Protein 5ODP (pdb70)

Structure (mmCIF, N/CA/C/O backbone):
data_5ODP
#
_entry.id   5ODP
#
_cell.length_a   102.587
_cell.length_b   102.587
_cell.length_c   61.502
_cell.angle_alpha   90.00
_cell.angle_beta   90.00
_cell.angle_gamma   90.00
#
_symmetry.space_group_name_H-M   'P 42 21 2'
#
loop_
_entity.id
_entity.type
_entity.pdbx_description
1 polymer 'Single-stranded DNA-binding protein'
2 polymer "DNA (5'-D(*TP*TP*TP*TP*TP*TP*TP*TP*T)-3')"
3 water water
#
loop_
_atom_site.group_PDB
_atom_site.id
_atom_site.type_symbol
_atom_site.label_atom_id
_atom_site.label_alt_id
_atom_site.label_comp_id
_atom_site.label_asym_id
_atom_site.label_entity_id
_atom_site.label_seq_id
_atom_site.pdbx_PDB_ins_code
_atom_site.Cartn_x
_atom_site.Cartn_y
_atom_site.Cartn_z
_atom_site.occupancy
_atom_site.B_iso_or_equiv
_atom_site.auth_seq_id
_atom_site.auth_comp_id
_atom_site.auth_asym_id
_atom_site.auth_atom_id
_atom_site.pdbx_PDB_model_num
ATOM 1 N N . ARG A 1 31 ? 125.791 61.775 129.027 1.00 53.24 3 ARG A N 1
ATOM 2 C CA . ARG A 1 31 ? 124.478 61.753 129.659 1.00 62.51 3 ARG A CA 1
ATOM 3 C C . ARG A 1 31 ? 124.047 63.154 130.082 1.00 60.28 3 ARG A C 1
ATOM 4 O O . ARG A 1 31 ? 122.997 63.331 130.700 1.00 62.99 3 ARG A O 1
ATOM 6 N N . GLY A 1 32 ? 124.863 64.146 129.746 1.00 43.93 4 GLY A N 1
ATOM 7 C CA . GLY A 1 32 ? 124.557 65.526 130.076 1.00 46.78 4 GLY A CA 1
ATOM 8 C C . GLY A 1 32 ? 125.484 66.513 129.393 1.00 41.41 4 GLY A C 1
ATOM 9 O O . GLY A 1 32 ? 126.589 66.160 128.975 1.00 40.85 4 GLY A O 1
ATOM 10 N N . VAL A 1 33 ? 125.030 67.755 129.271 1.00 47.98 5 VAL A N 1
ATOM 11 C CA . VAL A 1 33 ? 125.848 68.804 128.681 1.00 41.66 5 VAL A CA 1
ATOM 12 C C . VAL A 1 33 ? 126.134 69.886 129.710 1.00 29.41 5 VAL A C 1
ATOM 13 O O . VAL A 1 33 ? 125.224 70.384 130.373 1.00 39.77 5 VAL A O 1
ATOM 17 N N . ASN A 1 34 ? 127.410 70.233 129.839 1.00 32.71 6 ASN A N 1
ATOM 18 C CA . ASN A 1 34 ? 127.865 71.215 130.813 1.00 28.04 6 ASN A CA 1
ATOM 19 C C . ASN A 1 34 ? 128.931 72.100 130.174 1.00 41.40 6 ASN A C 1
ATOM 20 O O . ASN A 1 34 ? 130.123 71.804 130.254 1.00 34.75 6 ASN A O 1
ATOM 25 N N . LYS A 1 35 ? 128.499 73.183 129.536 1.00 30.15 7 LYS A N 1
ATOM 26 C CA . LYS A 1 35 ? 129.416 74.031 128.782 1.00 28.75 7 LYS A CA 1
ATOM 27 C C . LYS A 1 35 ? 129.303 75.501 129.158 1.00 26.74 7 LYS A C 1
ATOM 28 O O . LYS A 1 35 ? 128.204 76.035 129.311 1.00 36.26 7 LYS A O 1
ATOM 34 N N . VAL A 1 36 ? 130.454 76.148 129.305 1.00 31.24 8 VAL A N 1
ATOM 35 C CA . VAL A 1 36 ? 130.513 77.567 129.626 1.00 24.99 8 VAL A CA 1
ATOM 36 C C . VAL A 1 36 ? 131.438 78.284 128.651 1.00 38.37 8 VAL A C 1
ATOM 37 O O . VAL A 1 36 ? 132.527 77.800 128.350 1.00 29.28 8 VAL A O 1
ATOM 41 N N . ILE A 1 37 ? 130.997 79.433 128.153 1.00 34.24 9 ILE A N 1
ATOM 42 C CA . ILE A 1 37 ? 131.815 80.232 127.250 1.00 23.70 9 ILE A CA 1
ATOM 43 C C . ILE A 1 37 ? 131.984 81.648 127.785 1.00 38.29 9 ILE A C 1
ATOM 44 O O . ILE A 1 37 ? 131.006 82.337 128.072 1.00 32.03 9 ILE A O 1
ATOM 49 N N . LEU A 1 38 ? 133.236 82.071 127.923 1.00 24.94 10 LEU A N 1
ATOM 50 C CA . LEU A 1 38 ? 133.547 83.375 128.490 1.00 28.64 10 LEU A CA 1
ATOM 51 C C . LEU A 1 38 ? 134.538 84.162 127.638 1.00 29.48 10 LEU A C 1
ATOM 52 O O . LEU A 1 38 ? 135.568 83.635 127.214 1.00 29.77 10 LEU A O 1
ATOM 57 N N . ILE A 1 39 ? 134.209 85.423 127.383 1.00 36.05 11 ILE A N 1
ATOM 58 C CA . ILE A 1 39 ? 135.154 86.364 126.800 1.00 35.97 11 ILE A CA 1
ATOM 59 C C . ILE A 1 39 ? 135.207 87.614 127.664 1.00 36.25 11 ILE A C 1
ATOM 60 O O . ILE A 1 39 ? 134.200 88.297 127.843 1.00 37.72 11 ILE A O 1
ATOM 65 N N . GLY A 1 40 ? 136.384 87.902 128.205 1.00 39.61 12 GLY A N 1
ATOM 66 C CA . GLY A 1 40 ? 136.571 89.065 129.050 1.00 32.38 12 GLY A CA 1
ATOM 67 C C . GLY A 1 40 ? 138.038 89.344 129.303 1.00 49.26 12 GLY A C 1
ATOM 68 O O . GLY A 1 40 ? 138.907 88.842 128.592 1.00 41.10 12 GLY A O 1
ATOM 69 N N . ASN A 1 41 ? 138.316 90.144 130.326 1.00 46.38 13 ASN A N 1
ATOM 70 C CA . ASN A 1 41 ? 139.691 90.474 130.680 1.00 48.16 13 ASN A CA 1
ATOM 71 C C . ASN A 1 41 ? 140.047 89.987 132.077 1.00 44.32 13 ASN A C 1
ATOM 72 O O . ASN A 1 41 ? 139.192 89.925 132.959 1.00 43.34 13 ASN A O 1
ATOM 77 N N . LEU A 1 42 ? 141.314 89.635 132.270 1.00 49.12 14 LEU A N 1
ATOM 78 C CA . LEU A 1 42 ? 141.790 89.168 133.566 1.00 39.59 14 LEU A CA 1
ATOM 79 C C . LEU A 1 42 ? 141.876 90.308 134.573 1.00 49.98 14 LEU A C 1
ATOM 80 O O . LEU A 1 42 ? 142.332 91.403 134.249 1.00 55.80 14 LEU A O 1
ATOM 85 N N . GLY A 1 43 ? 141.436 90.041 135.7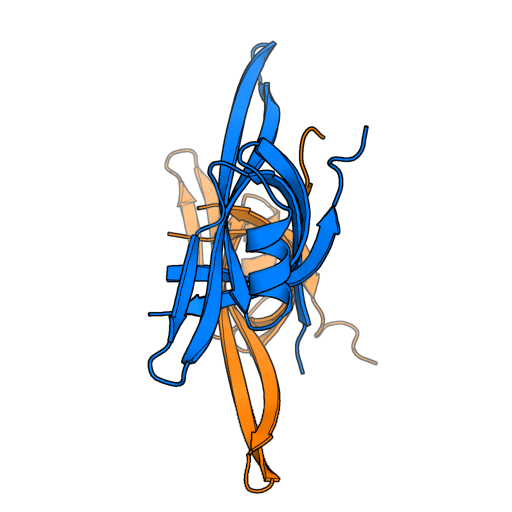98 1.00 45.86 15 GLY A N 1
ATOM 86 C CA . GLY A 1 43 ? 141.464 91.038 136.850 1.00 67.68 15 GLY A CA 1
ATOM 87 C C . GLY A 1 43 ? 142.824 91.157 137.508 1.00 60.03 15 GLY A C 1
ATOM 88 O O . GLY A 1 43 ? 143.128 92.167 138.143 1.00 73.70 15 GLY A O 1
ATOM 89 N N . ASP A 1 44 ? 143.643 90.122 137.351 1.00 62.23 16 ASP A N 1
ATOM 90 C CA . ASP A 1 44 ? 144.970 90.093 137.955 1.00 63.87 16 ASP A CA 1
ATOM 91 C C . ASP A 1 44 ? 145.832 89.047 137.252 1.00 65.28 16 ASP A C 1
ATOM 92 O O . ASP A 1 44 ? 145.335 88.273 136.428 1.00 66.67 16 ASP A O 1
ATOM 97 N N . LYS A 1 45 ? 147.124 89.041 137.569 1.00 72.88 17 LYS A N 1
ATOM 98 C CA . LYS A 1 45 ? 148.033 88.004 137.104 1.00 64.18 17 LYS A CA 1
ATOM 99 C C . LYS A 1 45 ? 147.520 86.626 137.508 1.00 59.17 17 LYS A C 1
ATOM 100 O O . LYS A 1 45 ? 147.012 86.453 138.615 1.00 66.39 17 LYS A O 1
ATOM 106 N N . PRO A 1 46 ? 147.635 85.646 136.601 1.00 54.00 18 PRO A N 1
ATOM 107 C CA . PRO A 1 46 ? 147.290 84.258 136.923 1.00 56.12 18 PRO A CA 1
ATOM 108 C C . PRO A 1 46 ? 148.117 83.743 138.095 1.00 68.31 18 PRO A C 1
ATOM 109 O O . PRO A 1 46 ? 149.307 84.046 138.184 1.00 64.93 18 PRO A O 1
ATOM 113 N N . GLU A 1 47 ? 147.492 82.986 138.988 1.00 64.47 19 GLU A N 1
ATOM 114 C CA . GLU A 1 47 ? 148.186 82.475 140.162 1.00 56.96 19 GLU A CA 1
ATOM 115 C C . GLU A 1 47 ? 148.403 80.971 140.064 1.00 63.00 19 GLU A C 1
ATOM 116 O O . GLU A 1 47 ? 147.482 80.180 140.273 1.00 59.57 19 GLU A O 1
ATOM 122 N N . LEU A 1 48 ? 149.634 80.586 139.742 1.00 57.62 20 LEU A N 1
ATOM 123 C CA . LEU A 1 48 ? 149.978 79.180 139.571 1.00 61.02 20 LEU A CA 1
ATOM 124 C C . LEU A 1 48 ? 150.373 78.531 140.891 1.00 59.37 20 LEU A C 1
ATOM 125 O O . LEU A 1 48 ? 151.225 79.041 141.618 1.00 65.29 20 LEU A O 1
ATOM 130 N N . ARG A 1 49 ? 149.738 77.405 141.194 1.00 53.56 21 ARG A N 1
ATOM 131 C CA . ARG A 1 49 ? 150.057 76.633 142.385 1.00 52.27 21 ARG A CA 1
ATOM 132 C C . ARG A 1 49 ? 150.246 75.171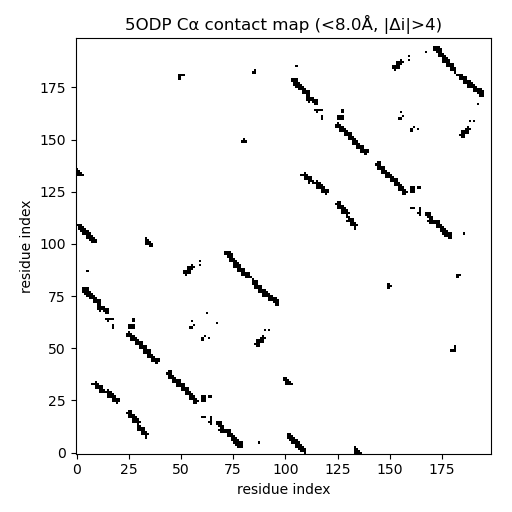 142.001 1.00 51.82 21 ARG A C 1
ATOM 133 O O . ARG A 1 49 ? 149.978 74.783 140.863 1.00 48.49 21 ARG A O 1
ATOM 141 N N . TYR A 1 50 ? 150.711 74.364 142.946 1.00 56.61 22 TYR A N 1
ATOM 142 C CA . TYR A 1 50 ? 150.851 72.933 142.715 1.00 61.05 22 TYR A CA 1
ATOM 143 C C . TYR A 1 50 ? 150.199 72.147 143.845 1.00 65.73 22 TYR A C 1
ATOM 144 O O . TYR A 1 50 ? 150.316 72.510 145.015 1.00 81.38 22 TYR A O 1
ATOM 153 N N . THR A 1 51 ? 149.508 71.071 143.486 1.00 56.41 23 THR A N 1
ATOM 154 C CA . THR A 1 51 ? 148.820 70.241 144.467 1.00 77.59 23 THR A CA 1
ATOM 155 C C . THR A 1 51 ? 149.810 69.425 145.290 1.00 83.48 23 THR A C 1
ATOM 156 O O . THR A 1 51 ? 151.022 69.522 145.097 1.00 69.35 23 THR A O 1
ATOM 160 N N . GLY A 1 52 ? 149.286 68.618 146.206 1.00 78.95 24 GLY A N 1
ATOM 161 C CA . GLY A 1 52 ? 150.116 67.730 146.998 1.00 71.30 24 GLY A CA 1
ATOM 162 C C . GLY A 1 52 ? 150.740 66.661 146.123 1.00 72.43 24 GLY A C 1
ATOM 163 O O . GLY A 1 52 ? 151.829 66.165 146.409 1.00 99.26 24 GLY A O 1
ATOM 164 N N . SER A 1 53 ? 150.041 66.313 145.047 1.00 73.31 25 SER A N 1
ATOM 165 C CA . SER A 1 53 ? 150.532 65.324 144.096 1.00 67.96 25 SER A CA 1
ATOM 166 C C . SER A 1 53 ? 151.414 65.974 143.034 1.00 68.91 25 SER A C 1
ATOM 167 O O . SER A 1 53 ? 151.963 65.293 142.169 1.00 62.32 25 SER A O 1
ATOM 170 N N . GLY A 1 54 ? 151.541 67.295 143.102 1.00 62.45 26 GLY A N 1
ATOM 171 C CA . GLY A 1 54 ? 152.412 68.025 142.201 1.00 69.04 26 GLY A CA 1
ATOM 172 C C . GLY A 1 54 ? 151.780 68.377 140.867 1.00 67.95 26 GLY A C 1
ATOM 173 O O . GLY A 1 54 ? 152.484 68.644 139.893 1.00 54.80 26 GLY A O 1
ATOM 174 N N . THR A 1 55 ? 150.452 68.375 140.818 1.00 70.98 27 THR A N 1
ATOM 175 C CA . THR A 1 55 ? 149.736 68.757 139.606 1.00 66.88 27 THR A CA 1
ATOM 176 C C . THR A 1 55 ? 149.578 70.271 139.541 1.00 53.71 27 THR A C 1
ATOM 177 O O . THR A 1 55 ? 149.257 70.914 140.548 1.00 58.04 27 THR A O 1
ATOM 181 N N . ALA A 1 56 ? 149.816 70.836 138.361 1.00 38.02 28 ALA A N 1
ATOM 182 C CA . ALA A 1 56 ? 149.724 72.281 138.183 1.00 40.11 28 ALA A CA 1
ATOM 183 C C . ALA A 1 56 ? 148.283 72.766 138.219 1.00 61.65 28 ALA A C 1
ATOM 184 O O . ALA A 1 56 ? 147.411 72.214 137.526 1.00 50.59 28 ALA A O 1
ATOM 186 N N . VAL A 1 57 ? 148.034 73.790 139.031 1.00 62.54 29 VAL A N 1
ATOM 187 C CA . VAL A 1 57 ? 146.712 74.394 139.086 1.00 54.61 29 VAL A CA 1
ATOM 188 C C . VAL A 1 57 ? 146.814 75.917 138.976 1.00 55.26 29 VAL A C 1
ATOM 189 O O . VAL A 1 57 ? 147.543 76.559 139.733 1.00 56.74 29 VAL A O 1
ATOM 193 N N . CYS A 1 58 ? 146.111 76.489 138.004 1.00 53.93 30 CYS A N 1
ATOM 194 C CA . CYS A 1 58 ? 146.167 77.927 137.782 1.00 46.60 30 CYS A CA 1
ATOM 195 C C . CYS A 1 58 ? 144.801 78.564 138.003 1.00 47.32 30 CYS A C 1
ATOM 196 O O . CYS A 1 58 ? 143.834 78.252 137.303 1.00 51.86 30 CYS A O 1
ATOM 199 N N . ASN A 1 59 ? 144.742 79.470 138.975 1.00 58.64 31 ASN A N 1
ATOM 200 C CA . ASN A 1 59 ? 143.502 80.138 139.338 1.00 46.88 31 ASN A CA 1
ATOM 201 C C . ASN A 1 59 ? 143.457 81.557 138.794 1.00 53.95 31 ASN A C 1
ATOM 202 O O . ASN A 1 59 ? 144.420 82.312 138.932 1.00 51.35 31 ASN A O 1
ATOM 207 N N . MET A 1 60 ? 142.337 81.920 138.175 1.00 50.33 32 MET A N 1
ATOM 208 C CA . MET A 1 60 ? 142.230 83.211 137.502 1.00 35.65 32 MET A CA 1
ATOM 209 C C . MET A 1 60 ? 140.880 83.883 137.736 1.00 35.32 32 MET A C 1
ATOM 210 O O . MET A 1 60 ? 139.868 83.217 137.956 1.00 48.92 32 MET A O 1
ATOM 215 N N . SER A 1 61 ? 140.882 85.211 137.695 1.00 37.63 33 SER A N 1
ATOM 216 C CA . SER A 1 61 ? 139.662 85.994 137.827 1.00 48.75 33 SER A CA 1
ATOM 217 C C . SER A 1 61 ? 139.369 86.717 136.521 1.00 44.57 33 SER A C 1
ATOM 218 O O . SER A 1 61 ? 140.153 87.555 136.077 1.00 45.89 33 SER A O 1
ATOM 221 N N . LEU A 1 62 ? 138.240 86.387 135.905 1.00 43.77 34 LEU A N 1
ATOM 222 C CA . LEU A 1 62 ? 137.876 86.980 134.625 1.00 37.36 34 LEU A CA 1
ATOM 223 C C . LEU A 1 62 ? 136.663 87.891 134.761 1.00 43.12 34 LEU A C 1
ATOM 224 O O . LEU A 1 62 ? 135.645 87.504 135.332 1.00 47.70 34 LEU A O 1
ATOM 229 N N . ALA A 1 63 ? 136.779 89.103 134.231 1.00 41.98 35 ALA A N 1
ATOM 230 C CA . ALA A 1 63 ? 135.679 90.056 134.271 1.00 42.92 35 ALA A CA 1
ATOM 231 C C . ALA A 1 63 ? 134.948 90.111 132.937 1.00 43.23 35 ALA A C 1
ATOM 232 O O . ALA A 1 63 ? 135.531 90.460 131.911 1.00 46.76 35 ALA A O 1
ATOM 234 N N . THR A 1 64 ? 133.670 89.752 132.957 1.00 34.94 36 THR A N 1
ATOM 235 C CA . THR A 1 64 ? 132.809 89.955 131.802 1.00 36.64 36 THR A CA 1
ATOM 236 C C . THR A 1 64 ? 131.969 91.198 132.048 1.00 46.50 36 THR A C 1
ATOM 237 O O . THR A 1 64 ? 131.278 91.297 133.061 1.00 48.12 36 THR A O 1
ATOM 241 N N . ASN A 1 65 ? 132.040 92.150 131.127 1.00 57.32 37 ASN A N 1
ATOM 242 C CA . ASN A 1 65 ? 131.357 93.421 131.309 1.00 60.47 37 ASN A CA 1
ATOM 243 C C . ASN A 1 65 ? 130.084 93.547 130.487 1.00 63.87 37 ASN A C 1
ATOM 244 O O . ASN A 1 65 ? 130.096 93.405 129.266 1.00 77.01 37 ASN A O 1
ATOM 249 N N . GLU A 1 66 ? 128.982 93.810 131.178 1.00 59.33 38 GLU A N 1
ATOM 250 C CA . GLU A 1 66 ? 127.725 94.131 130.523 1.00 73.76 38 GLU A CA 1
ATOM 251 C C . GLU A 1 66 ? 127.407 95.599 130.768 1.00 82.60 38 GLU A C 1
ATOM 252 O O . GLU A 1 66 ? 127.358 96.055 131.909 1.00 85.01 38 GLU A O 1
ATOM 258 N N . THR A 1 67 ? 127.220 96.344 129.686 1.00 79.61 39 THR A N 1
ATOM 259 C CA . THR A 1 67 ? 126.886 97.758 129.780 1.00 88.54 39 THR A CA 1
ATOM 260 C C . THR A 1 67 ? 125.535 98.017 129.136 1.00 88.80 39 THR A C 1
ATOM 261 O O . THR A 1 67 ? 125.363 97.827 127.933 1.00 96.10 39 THR A O 1
ATOM 265 N N . TYR A 1 68 ? 124.573 98.442 129.946 1.00 85.68 40 TYR A N 1
ATOM 266 C CA . TYR A 1 68 ? 123.221 98.661 129.457 1.00 84.52 40 TYR A CA 1
ATOM 267 C C . TYR A 1 68 ? 122.619 99.954 129.999 1.00 94.60 40 TYR A C 1
ATOM 268 O O . TYR A 1 68 ? 122.690 100.235 131.196 1.00 89.30 40 TYR A O 1
ATOM 277 N N . THR A 1 69 ? 122.040 100.747 129.104 1.00 98.47 41 THR A N 1
ATOM 278 C CA . THR A 1 69 ? 121.246 101.895 129.512 1.00 87.63 41 THR A CA 1
ATOM 279 C C . THR A 1 69 ? 119.913 101.376 130.032 1.00 85.27 41 THR A C 1
ATOM 280 O O . THR A 1 69 ? 119.373 100.411 129.493 1.00 88.68 41 THR A O 1
ATOM 284 N N . ASP A 1 70 ? 119.383 101.998 131.079 1.00 85.07 42 ASP A N 1
ATOM 285 C CA . ASP A 1 70 ? 118.142 101.511 131.669 1.00 95.56 42 ASP A CA 1
ATOM 286 C C . ASP A 1 70 ? 116.930 102.351 131.273 1.00 102.16 42 ASP A C 1
ATOM 287 O O . ASP A 1 70 ? 116.929 103.013 130.235 1.00 105.77 42 ASP A O 1
ATOM 292 N N . SER A 1 71 ? 115.904 102.314 132.116 1.00 100.24 43 SER A N 1
ATOM 293 C CA . SER A 1 71 ? 114.612 102.917 131.805 1.00 106.24 43 SER A CA 1
ATOM 294 C C . SER A 1 71 ? 114.646 104.441 131.717 1.00 112.28 43 SER A C 1
ATOM 295 O O . SER A 1 71 ? 113.772 105.049 131.100 1.00 106.66 43 SER A O 1
ATOM 298 N N . ASP A 1 72 ? 115.652 105.057 132.328 1.00 106.93 44 ASP A N 1
ATOM 299 C CA . ASP A 1 72 ? 115.729 106.513 132.373 1.00 98.51 44 ASP A CA 1
ATOM 300 C C . ASP A 1 72 ? 116.860 107.056 131.507 1.00 104.94 44 ASP A C 1
ATOM 301 O O . ASP A 1 72 ? 117.266 108.209 131.656 1.00 110.57 44 ASP A O 1
ATOM 306 N N . GLY A 1 73 ? 117.349 106.228 130.590 1.00 108.91 45 GLY A N 1
ATOM 307 C CA . GLY A 1 73 ? 118.433 106.623 129.710 1.00 103.67 45 GLY A CA 1
ATOM 308 C C . GLY A 1 73 ? 119.761 106.722 130.436 1.00 99.58 45 GLY A C 1
ATOM 309 O O . GLY A 1 73 ? 120.713 107.323 129.937 1.00 89.46 45 GLY A O 1
ATOM 310 N N . ASN A 1 74 ? 119.823 106.126 131.622 1.00 100.22 46 ASN A N 1
ATOM 311 C CA . ASN A 1 74 ? 121.032 106.156 132.435 1.00 95.24 46 ASN A CA 1
ATOM 312 C C . ASN A 1 74 ? 121.884 104.907 132.243 1.00 90.13 46 ASN A C 1
ATOM 313 O O . ASN A 1 74 ? 121.434 103.792 132.508 1.00 97.61 46 ASN A O 1
ATOM 318 N N . GLU A 1 75 ? 123.114 105.102 131.779 1.00 89.48 47 GLU A N 1
ATOM 319 C CA . GLU A 1 75 ? 124.051 103.998 131.597 1.00 80.50 47 GLU A CA 1
ATOM 320 C C . GLU A 1 75 ? 124.357 103.302 132.917 1.00 76.62 47 GLU A C 1
ATOM 321 O O . GLU A 1 75 ? 124.623 103.952 133.927 1.00 65.96 47 GLU A O 1
ATOM 327 N N . VAL A 1 76 ? 124.310 101.975 132.899 1.00 80.93 48 VAL A N 1
ATOM 328 C CA . VAL A 1 76 ? 124.669 101.177 134.064 1.00 80.90 48 VAL A CA 1
ATOM 329 C C . VAL A 1 76 ? 125.692 100.118 133.673 1.00 91.38 48 VAL A C 1
ATOM 330 O O . VAL A 1 76 ? 125.475 99.349 132.738 1.00 93.32 48 VAL A O 1
ATOM 334 N N . GLN A 1 77 ? 126.811 100.086 134.387 1.00 83.49 49 GLN A N 1
ATOM 335 C CA . GLN A 1 77 ? 127.860 99.116 134.106 1.00 81.24 49 GLN A CA 1
ATOM 336 C C . GLN A 1 77 ? 127.818 97.977 135.119 1.00 75.44 49 GLN A C 1
ATOM 337 O O . GLN A 1 77 ? 127.872 98.205 136.327 1.00 84.90 49 GLN A O 1
ATOM 343 N N . ASN A 1 78 ? 127.717 96.750 134.618 1.00 77.54 50 ASN A N 1
ATOM 344 C CA . ASN A 1 78 ? 127.579 95.582 135.479 1.00 64.16 50 ASN A CA 1
ATOM 345 C C . ASN A 1 78 ? 128.659 94.537 135.214 1.00 77.95 50 ASN A C 1
ATOM 346 O O . ASN A 1 78 ? 128.518 93.690 134.331 1.00 90.35 50 ASN A O 1
ATOM 351 N N . THR A 1 79 ? 129.736 94.602 135.990 1.00 72.27 51 THR A N 1
ATOM 352 C CA . THR A 1 79 ? 130.861 93.688 135.826 1.00 57.46 51 THR A CA 1
ATOM 353 C C . THR A 1 79 ? 130.649 92.376 136.573 1.00 65.66 51 THR A C 1
ATOM 354 O O . THR A 1 79 ? 130.504 92.363 137.795 1.00 61.54 51 THR A O 1
ATOM 358 N N . GLU A 1 80 ? 130.631 91.274 135.831 1.00 62.63 52 GLU A N 1
ATOM 359 C CA . GLU A 1 80 ? 130.550 89.950 136.433 1.00 48.96 52 GLU A CA 1
ATOM 360 C C . GLU A 1 80 ? 131.944 89.350 136.569 1.00 49.40 52 GLU A C 1
ATOM 361 O O . GLU A 1 80 ? 132.702 89.301 135.600 1.00 48.16 52 GLU A O 1
ATOM 367 N N . TRP A 1 81 ? 132.280 88.899 137.772 1.00 44.37 53 TRP A N 1
ATOM 368 C CA . TRP A 1 81 ? 133.573 88.271 138.012 1.00 40.62 53 TRP A CA 1
ATOM 369 C C . TRP A 1 81 ? 133.444 86.755 138.063 1.00 36.23 53 TRP A C 1
ATOM 370 O O . TRP A 1 81 ? 132.508 86.220 138.659 1.00 45.83 53 TRP A O 1
ATOM 381 N N . HIS A 1 82 ? 134.388 86.067 137.431 1.00 38.80 54 HIS A N 1
ATOM 382 C CA . HIS A 1 82 ? 134.343 84.614 137.349 1.00 37.31 54 HIS A CA 1
ATOM 383 C C . HIS A 1 82 ? 135.663 83.989 137.778 1.00 31.38 54 HIS A C 1
ATOM 384 O O . HIS A 1 82 ? 136.733 84.430 137.360 1.00 45.92 54 HIS A O 1
ATOM 391 N N . ASP A 1 83 ? 135.582 82.959 138.613 1.00 38.87 55 ASP A N 1
ATOM 392 C CA . ASP A 1 83 ? 136.758 82.185 138.983 1.00 40.07 55 ASP A CA 1
ATOM 393 C C . ASP A 1 83 ? 137.007 81.096 137.948 1.00 45.76 55 ASP A C 1
ATOM 394 O O . ASP A 1 83 ? 136.206 80.174 137.799 1.00 39.86 55 ASP A O 1
ATOM 399 N N . VAL A 1 84 ? 138.117 81.211 137.229 1.00 34.32 56 VAL A N 1
ATOM 400 C CA . VAL A 1 84 ? 138.471 80.235 136.208 1.00 36.96 56 VAL A CA 1
ATOM 401 C C . VAL A 1 84 ? 139.671 79.407 136.652 1.00 49.78 56 VAL A C 1
ATOM 402 O O . VAL A 1 84 ? 140.670 79.950 137.123 1.00 52.38 56 VAL A O 1
ATOM 406 N N . VAL A 1 85 ? 139.563 78.091 136.509 1.00 42.23 57 VAL A N 1
ATOM 407 C CA . VAL A 1 85 ? 140.634 77.189 136.913 1.00 34.48 57 VAL A CA 1
ATOM 408 C C . VAL A 1 85 ? 141.164 76.386 135.731 1.00 38.02 57 VAL A C 1
ATOM 409 O O . VAL A 1 85 ? 140.396 75.771 134.989 1.00 38.67 57 VAL A O 1
ATOM 413 N N . ALA A 1 86 ? 142.481 76.399 135.557 1.00 44.56 58 ALA A N 1
ATOM 414 C CA . ALA A 1 86 ? 143.121 75.612 134.513 1.00 47.95 58 ALA A CA 1
ATOM 415 C C . ALA A 1 86 ? 144.135 74.650 135.123 1.00 42.96 58 ALA A C 1
ATOM 416 O O . ALA A 1 86 ? 145.002 75.056 135.897 1.00 56.80 58 ALA A O 1
ATOM 418 N N . TRP A 1 87 ? 144.016 73.373 134.775 1.00 43.73 59 TRP A N 1
ATOM 419 C CA . TRP A 1 87 ? 144.891 72.344 135.325 1.00 52.90 59 TRP A CA 1
ATOM 420 C C . TRP A 1 87 ? 145.953 71.905 134.324 1.00 44.15 59 TRP A C 1
ATOM 421 O O . TRP A 1 87 ? 145.796 72.089 133.117 1.00 47.59 59 TRP A O 1
ATOM 432 N N . GLY A 1 88 ? 147.029 71.318 134.840 1.00 46.05 60 GLY A N 1
ATOM 433 C CA . GLY A 1 88 ? 148.077 70.752 134.011 1.00 36.09 60 GLY A CA 1
ATOM 434 C C . GLY A 1 88 ? 148.753 71.740 133.080 1.00 38.55 60 GLY A C 1
ATOM 435 O O . GLY A 1 88 ? 149.003 72.890 133.449 1.00 44.54 60 GLY A O 1
ATOM 436 N N . ARG A 1 89 ? 149.043 71.278 131.867 1.00 37.89 61 ARG A N 1
ATOM 437 C CA . ARG A 1 89 ? 149.731 72.080 130.861 1.00 48.10 61 ARG A CA 1
ATOM 438 C C . ARG A 1 89 ? 149.011 73.395 130.582 1.00 48.89 61 ARG A C 1
ATOM 439 O O . ARG A 1 89 ? 149.642 74.447 130.494 1.00 58.23 61 ARG A O 1
ATOM 441 N N . LEU A 1 90 ? 147.690 73.326 130.451 1.00 44.23 62 LEU A N 1
ATOM 442 C CA . LEU A 1 90 ? 146.879 74.508 130.182 1.00 39.21 62 LEU A CA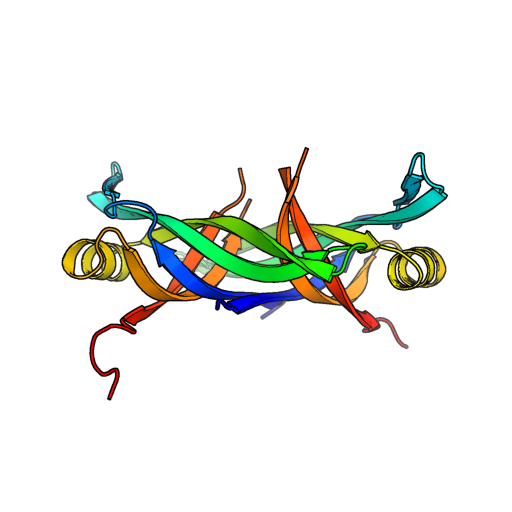 1
ATOM 443 C C . LEU A 1 90 ? 147.035 75.543 131.288 1.00 41.42 62 LEU A C 1
ATOM 444 O O . LEU A 1 90 ? 147.084 76.744 131.024 1.00 37.11 62 LEU A O 1
ATOM 449 N N . GLY A 1 91 ? 147.118 75.068 132.526 1.00 46.34 63 GLY A N 1
ATOM 450 C CA . GLY A 1 91 ? 147.310 75.944 133.666 1.00 49.44 63 GLY A CA 1
ATOM 451 C C . GLY A 1 91 ? 148.637 76.674 133.605 1.00 45.35 63 GLY A C 1
ATOM 452 O O . GLY A 1 91 ? 148.733 77.846 133.969 1.00 54.50 63 GLY A O 1
ATOM 453 N N . GLU A 1 92 ? 149.663 75.978 133.130 1.00 53.58 64 GLU A N 1
ATOM 454 C CA . GLU A 1 92 ? 151.002 76.544 133.052 1.00 52.36 64 GLU A CA 1
ATOM 455 C C . GLU A 1 92 ? 151.150 77.474 131.849 1.00 46.25 64 GLU A C 1
ATOM 456 O O . GLU A 1 92 ? 151.867 78.472 131.915 1.00 54.49 64 GLU A O 1
ATOM 462 N N . ILE A 1 93 ? 150.467 77.147 130.756 1.00 39.64 65 ILE A N 1
ATOM 463 C CA . ILE A 1 93 ? 150.425 78.024 129.589 1.00 44.54 65 ILE A CA 1
ATOM 464 C C . ILE A 1 93 ? 149.773 79.356 129.948 1.00 54.65 65 ILE A C 1
ATOM 465 O O . ILE A 1 93 ? 150.281 80.424 129.597 1.00 56.77 65 ILE A O 1
ATOM 470 N N . CYS A 1 94 ? 148.648 79.281 130.655 1.00 46.45 66 CYS A N 1
ATOM 471 C CA . CYS A 1 94 ? 147.946 80.471 131.122 1.00 58.36 66 CYS A CA 1
ATOM 472 C C . CYS A 1 94 ? 148.841 81.329 132.007 1.00 52.03 66 CYS A C 1
ATOM 473 O O . CYS A 1 94 ? 148.924 82.542 131.831 1.00 46.33 66 CYS A O 1
ATOM 476 N N . ASN A 1 95 ? 149.515 80.688 132.955 1.00 55.75 67 ASN A N 1
ATOM 477 C CA . ASN A 1 95 ? 150.401 81.390 133.875 1.00 51.77 67 ASN A CA 1
ATOM 478 C C . ASN A 1 95 ? 151.573 82.059 133.160 1.00 52.89 67 ASN A C 1
ATOM 479 O O . ASN A 1 95 ? 152.077 83.088 133.609 1.00 62.26 67 ASN A O 1
ATOM 484 N N . GLU A 1 96 ? 151.994 81.478 132.041 1.00 51.52 68 GLU A N 1
ATOM 485 C CA . GLU A 1 96 ? 153.128 82.007 131.292 1.00 57.07 68 GLU A CA 1
ATOM 486 C C . GLU A 1 96 ? 152.769 83.221 130.438 1.00 60.84 68 GLU A C 1
ATOM 487 O O . GLU A 1 96 ? 153.419 84.262 130.528 1.00 63.87 68 GLU A O 1
ATOM 493 N N . TYR A 1 97 ? 151.734 83.089 129.613 1.00 60.25 69 TYR A N 1
ATOM 494 C CA . TYR A 1 97 ? 151.458 84.088 128.583 1.00 57.70 69 TYR A CA 1
ATOM 495 C C . TYR A 1 97 ? 150.357 85.090 128.928 1.00 57.30 69 TYR A C 1
ATOM 496 O O . TYR A 1 97 ? 150.239 86.126 128.274 1.00 64.58 69 TYR A O 1
ATOM 505 N N . LEU A 1 98 ? 149.549 84.793 129.939 1.00 51.06 70 LEU A N 1
ATOM 506 C CA . LEU A 1 98 ? 148.431 85.675 130.265 1.00 47.05 70 LEU A CA 1
ATOM 507 C C . LEU A 1 98 ? 148.803 86.692 131.340 1.00 50.35 70 LEU A C 1
ATOM 508 O O . LEU A 1 98 ? 149.378 86.351 132.374 1.00 52.65 70 LEU A O 1
ATOM 513 N N . LYS A 1 99 ? 148.465 87.949 131.071 1.00 53.78 71 LYS A N 1
ATOM 514 C CA . LYS A 1 99 ? 148.833 89.073 131.921 1.00 51.70 71 LYS A CA 1
ATOM 515 C C . LYS A 1 99 ? 147.569 89.683 132.527 1.00 64.62 71 LYS A C 1
ATOM 516 O O . LYS A 1 99 ? 146.464 89.409 132.058 1.00 64.96 71 LYS A O 1
ATOM 522 N N . LYS A 1 100 ? 147.724 90.489 133.573 1.00 60.59 72 LYS A N 1
ATOM 523 C CA . LYS A 1 100 ? 146.597 91.227 134.129 1.00 46.54 72 LYS A CA 1
ATOM 524 C C . LYS A 1 100 ? 146.002 92.156 133.078 1.00 62.57 72 LYS A C 1
ATOM 525 O O . LYS A 1 100 ? 146.684 93.041 132.563 1.00 67.70 72 LYS A O 1
ATOM 531 N N . GLY A 1 101 ? 144.731 91.944 132.756 1.00 64.65 73 GLY A N 1
ATOM 532 C CA . GLY A 1 101 ? 144.050 92.772 131.778 1.00 52.72 73 GLY A CA 1
ATOM 533 C C . GLY A 1 101 ? 144.031 92.167 130.388 1.00 49.51 73 GLY A C 1
ATOM 534 O O . GLY A 1 101 ? 143.460 92.743 129.461 1.00 53.41 73 GLY A O 1
ATOM 535 N N . SER A 1 102 ? 144.661 91.006 130.237 1.00 35.00 74 SER A N 1
ATOM 536 C CA . SER A 1 102 ? 144.668 90.302 128.959 1.00 47.63 74 SER A CA 1
ATOM 537 C C . SER A 1 102 ? 143.256 89.901 128.554 1.00 54.07 74 SER A C 1
ATOM 538 O O . SER A 1 102 ? 142.478 89.431 129.381 1.00 41.69 74 SER A O 1
ATOM 541 N N . GLN A 1 103 ? 142.926 90.098 127.282 1.00 48.48 75 GLN A N 1
ATOM 542 C CA . GLN A 1 103 ? 141.640 89.649 126.765 1.00 49.48 75 GLN A CA 1
ATOM 543 C C . GLN A 1 103 ? 141.751 88.188 126.346 1.00 54.99 75 GLN A C 1
ATOM 544 O O . GLN A 1 103 ? 142.615 87.828 125.549 1.00 34.60 75 GLN A O 1
ATOM 550 N N . VAL A 1 104 ? 140.872 87.349 126.882 1.00 38.16 76 VAL A N 1
ATOM 551 C CA . VAL A 1 104 ? 140.991 85.912 126.681 1.00 38.59 76 VAL A CA 1
ATOM 552 C C . VAL A 1 104 ? 139.631 85.233 126.495 1.00 40.14 76 VAL A C 1
ATOM 553 O O . VAL A 1 104 ? 138.631 85.633 127.096 1.00 32.95 76 VAL A O 1
ATOM 557 N N . TYR A 1 105 ? 139.606 84.218 125.638 1.00 43.83 77 TYR A N 1
ATOM 558 C CA . TYR A 1 105 ? 138.440 83.364 125.468 1.00 40.16 77 TYR A CA 1
ATOM 559 C C . TYR A 1 105 ? 138.613 82.087 126.282 1.00 34.98 77 TYR A C 1
ATOM 560 O O . TYR A 1 105 ? 139.682 81.480 126.270 1.00 38.58 77 TYR A O 1
ATOM 569 N N . PHE A 1 106 ? 137.561 81.688 126.991 1.00 33.07 78 PHE A N 1
ATOM 570 C CA . PHE A 1 106 ? 137.563 80.425 127.723 1.00 33.00 78 PHE A CA 1
ATOM 571 C C . PHE A 1 106 ? 136.338 79.577 127.400 1.00 35.55 78 PHE A C 1
ATOM 572 O O . PHE A 1 106 ? 135.220 80.084 127.338 1.00 36.89 78 PHE A O 1
ATOM 580 N N . GLU A 1 107 ? 136.559 78.285 127.181 1.00 36.73 79 GLU A N 1
ATOM 581 C CA . GLU A 1 107 ? 135.469 77.321 127.181 1.00 34.00 79 GLU A CA 1
ATOM 582 C C . GLU A 1 107 ? 135.771 76.247 128.213 1.00 34.90 79 GLU A C 1
ATOM 583 O O . GLU A 1 107 ? 136.905 75.778 128.312 1.00 35.56 79 GLU A O 1
ATOM 589 N N . GLY A 1 108 ? 134.761 75.858 128.984 1.00 28.49 80 GLY A N 1
ATOM 590 C CA . GLY A 1 108 ? 134.951 74.833 129.991 1.00 30.84 80 GLY A CA 1
ATOM 591 C C . GLY A 1 108 ? 133.679 74.363 130.663 1.00 38.67 80 GLY A C 1
ATOM 592 O O . GLY A 1 108 ? 132.575 74.610 130.179 1.00 37.39 80 GLY A O 1
ATOM 593 N N . LYS A 1 109 ? 133.844 73.675 131.789 1.00 45.46 81 LYS A N 1
ATOM 594 C CA . LYS A 1 109 ? 132.722 73.143 132.550 1.00 33.50 81 LYS A CA 1
ATOM 595 C C . LYS A 1 109 ? 132.415 73.984 133.783 1.00 39.67 81 LYS A C 1
ATOM 596 O O . LYS A 1 109 ? 133.312 74.572 134.386 1.00 41.90 81 LYS A O 1
ATOM 602 N N . LEU A 1 110 ? 131.138 74.030 134.149 1.00 38.40 82 LEU A N 1
ATOM 603 C CA . LEU A 1 110 ? 130.719 74.587 135.429 1.00 37.02 82 LEU A CA 1
ATOM 604 C C . LEU A 1 110 ? 130.889 73.533 136.513 1.00 41.82 82 LEU A C 1
ATOM 605 O O . LEU A 1 110 ? 130.438 72.400 136.347 1.00 34.24 82 LEU A O 1
ATOM 610 N N . GLN A 1 111 ? 131.535 73.895 137.618 1.00 39.67 83 GLN A N 1
ATOM 611 C CA . GLN A 1 111 ? 131.690 72.961 138.730 1.00 62.24 83 GLN A CA 1
ATOM 612 C C . GLN A 1 111 ? 131.982 73.656 140.060 1.00 57.72 83 GLN A C 1
ATOM 613 O O . GLN A 1 111 ? 132.583 74.730 140.099 1.00 61.87 83 GLN A O 1
ATOM 619 N N . THR A 1 112 ? 131.543 73.025 141.145 1.00 66.00 84 THR A N 1
ATOM 620 C CA . THR A 1 112 ? 131.696 73.572 142.490 1.00 80.68 84 THR A CA 1
ATOM 621 C C . THR A 1 112 ? 132.624 72.698 143.333 1.00 78.09 84 THR A C 1
ATOM 622 O O . THR A 1 112 ? 132.440 71.484 143.408 1.00 81.93 84 THR A O 1
ATOM 626 N N . ARG A 1 113 ? 133.618 73.315 143.968 1.00 84.78 85 ARG A N 1
ATOM 627 C CA . ARG A 1 113 ? 134.622 72.561 144.719 1.00 88.00 85 ARG A CA 1
ATOM 628 C C . ARG A 1 113 ? 134.956 73.164 146.084 1.00 103.64 85 ARG A C 1
ATOM 629 O O . ARG A 1 113 ? 134.625 74.314 146.369 1.00 97.22 85 ARG A O 1
ATOM 637 N N . SER A 1 114 ? 135.626 72.361 146.909 1.00 110.06 86 SER A N 1
ATOM 638 C CA . SER A 1 114 ? 136.050 72.739 148.258 1.00 99.57 86 SER A CA 1
ATOM 639 C C . SER A 1 114 ? 134.914 73.345 149.077 1.00 104.90 86 SER A C 1
ATOM 640 O O . SER A 1 114 ? 134.276 72.660 149.876 1.00 101.59 86 SER A O 1
ATOM 643 N N . SER A 1 125 ? 133.606 76.488 146.461 1.00 83.76 97 SER A N 1
ATOM 644 C CA . SER A 1 125 ? 132.912 77.498 145.671 1.00 92.45 97 SER A CA 1
ATOM 645 C C . SER A 1 125 ? 132.731 77.040 144.227 1.00 90.03 97 SER A C 1
ATOM 646 O O . SER A 1 125 ? 133.303 76.034 143.810 1.00 79.88 97 SER A O 1
ATOM 649 N N . THR A 1 126 ? 131.933 77.787 143.471 1.00 79.09 98 THR A N 1
ATOM 650 C CA . THR A 1 126 ? 131.655 77.455 142.077 1.00 84.51 98 THR A CA 1
ATOM 651 C C . THR A 1 126 ? 132.682 78.092 141.144 1.00 75.32 98 THR A C 1
ATOM 652 O O . THR A 1 126 ? 133.011 79.269 141.277 1.00 81.34 98 THR A O 1
ATOM 656 N N . GLU A 1 127 ? 133.195 77.301 140.206 1.00 62.95 99 GLU A N 1
ATOM 657 C CA . GLU A 1 127 ? 134.249 77.750 139.304 1.00 49.69 99 GLU A CA 1
ATOM 658 C C . GLU A 1 127 ? 134.029 77.250 137.879 1.00 52.47 99 GLU A C 1
ATOM 659 O O . GLU A 1 127 ? 133.219 76.357 137.638 1.00 47.08 99 GLU A O 1
ATOM 665 N N . VAL A 1 128 ? 134.752 77.840 136.934 1.00 38.40 100 VAL A N 1
ATOM 666 C CA . VAL A 1 128 ? 134.795 77.324 135.572 1.00 27.34 100 VAL A CA 1
ATOM 667 C C . VAL A 1 128 ? 136.105 76.584 135.342 1.00 36.57 100 VAL A C 1
ATOM 668 O O . VAL A 1 128 ? 137.178 77.187 135.368 1.00 45.50 100 VAL A O 1
ATOM 672 N N . LYS A 1 129 ? 136.017 75.275 135.134 1.00 35.71 101 LYS A N 1
ATOM 673 C CA . LYS A 1 129 ? 137.194 74.492 134.789 1.00 32.81 101 LYS A CA 1
ATOM 674 C C . LYS A 1 129 ? 137.477 74.623 133.300 1.00 37.61 101 LYS A C 1
ATOM 675 O O . LYS A 1 129 ? 136.753 74.072 132.473 1.00 42.83 101 LYS A O 1
ATOM 681 N N . ALA A 1 130 ? 138.530 75.362 132.964 1.00 41.28 102 ALA A N 1
ATOM 682 C CA . ALA A 1 130 ? 138.880 75.608 131.571 1.00 37.95 102 ALA A CA 1
ATOM 683 C C . ALA A 1 130 ? 139.247 74.317 130.848 1.00 36.00 102 ALA A C 1
ATOM 684 O O . ALA A 1 130 ? 139.873 73.425 131.420 1.00 41.57 102 ALA A O 1
ATOM 686 N N . GLN A 1 131 ? 138.842 74.226 129.587 1.00 38.19 103 GLN A N 1
ATOM 687 C CA . GLN A 1 131 ? 139.194 73.099 128.736 1.00 39.19 103 GLN A CA 1
ATOM 688 C C . GLN A 1 131 ? 139.841 73.625 127.464 1.00 35.63 103 GLN A C 1
ATOM 689 O O . GLN A 1 131 ? 140.712 72.983 126.879 1.00 41.04 103 GLN A O 1
ATOM 695 N N . GLU A 1 132 ? 139.397 74.804 127.044 1.00 37.10 104 GLU A N 1
ATOM 696 C CA . GLU A 1 132 ? 139.984 75.495 125.906 1.00 37.12 104 GLU A CA 1
ATOM 697 C C . GLU A 1 132 ? 140.292 76.939 126.273 1.00 38.39 104 GLU A C 1
ATOM 698 O O . GLU A 1 132 ? 139.541 77.576 127.013 1.00 40.25 104 GLU A O 1
ATOM 704 N N . MET A 1 133 ? 141.403 77.450 125.756 1.00 43.25 105 MET A N 1
ATOM 705 C CA . MET A 1 133 ? 141.770 78.841 125.968 1.00 35.31 105 MET A CA 1
ATOM 706 C C . MET A 1 133 ? 142.317 79.431 124.677 1.00 41.49 105 MET A C 1
ATOM 707 O O . MET A 1 133 ? 143.099 78.790 123.974 1.00 51.20 105 MET A O 1
ATOM 712 N N . MET A 1 134 ? 141.897 80.651 124.365 1.00 42.50 106 MET A N 1
ATOM 713 C CA . MET A 1 134 ? 142.365 81.327 123.165 1.00 34.38 106 MET A CA 1
ATOM 714 C C . MET A 1 134 ? 142.748 82.768 123.467 1.00 34.98 106 MET A C 1
ATOM 715 O O . MET A 1 134 ? 141.916 83.558 123.919 1.00 42.87 106 MET A O 1
ATOM 720 N N . PHE A 1 135 ? 144.012 83.101 123.223 1.00 49.65 107 PHE A N 1
ATOM 721 C CA . PHE A 1 135 ? 144.484 84.465 123.404 1.00 50.29 107 PHE A CA 1
ATOM 722 C C . PHE A 1 135 ? 143.751 85.414 122.466 1.00 43.44 107 PHE A C 1
ATOM 723 O O . PHE A 1 135 ? 143.655 85.164 121.265 1.00 49.02 107 PHE A O 1
ATOM 731 N N . LEU A 1 136 ? 143.225 86.497 123.024 1.00 41.08 108 LEU A N 1
ATOM 732 C CA . LEU A 1 136 ? 142.647 87.565 122.224 1.00 42.33 108 LEU A CA 1
ATOM 733 C C . LEU A 1 136 ? 143.398 88.851 122.536 1.00 47.83 108 LEU A C 1
ATOM 734 O O . LEU A 1 136 ? 142.836 89.944 122.485 1.00 61.26 108 LEU A O 1
ATOM 739 N N . ASP A 1 137 ? 144.679 88.701 122.863 1.00 59.96 109 ASP A N 1
ATOM 740 C CA . ASP A 1 137 ? 145.494 89.812 123.339 1.00 73.12 109 ASP A CA 1
ATOM 741 C C . ASP A 1 137 ? 146.614 90.199 122.376 1.00 72.78 109 ASP A C 1
ATOM 742 O O . ASP A 1 137 ? 147.553 90.893 122.762 1.00 77.35 109 ASP A O 1
ATOM 747 N N . SER A 1 138 ? 146.518 89.749 121.129 1.00 80.67 110 SER A N 1
ATOM 748 C CA . SER A 1 138 ? 147.541 90.056 120.135 1.00 86.83 110 SER A CA 1
ATOM 749 C C . SER A 1 138 ? 147.547 91.545 119.802 1.00 98.46 110 SER A C 1
ATOM 750 O O . SER A 1 138 ? 146.644 92.283 120.197 1.00 91.08 110 SER A O 1
ATOM 753 N N . ASN A 1 139 ? 148.568 91.980 119.074 1.00 105.59 111 ASN A N 1
ATOM 754 C CA . ASN A 1 139 ? 148.722 93.391 118.745 1.00 105.06 111 ASN A CA 1
ATOM 755 C C . ASN A 1 139 ? 148.520 93.660 117.257 1.00 89.99 111 ASN A C 1
ATOM 756 O O . ASN A 1 139 ? 147.587 94.361 116.864 1.00 96.93 111 ASN A O 1
ATOM 761 N N . ALA B 1 30 ? 127.631 93.801 122.602 1.00 65.26 2 ALA G N 1
ATOM 762 C CA . ALA B 1 30 ? 128.203 93.174 123.789 1.00 73.21 2 ALA G CA 1
ATOM 763 C C . ALA B 1 30 ? 129.613 93.689 124.068 1.00 70.10 2 ALA G C 1
ATOM 764 O O . ALA B 1 30 ? 130.363 93.998 123.143 1.00 78.29 2 ALA G O 1
ATOM 766 N N . ARG B 1 31 ? 129.962 93.783 125.349 1.00 73.39 3 ARG G N 1
ATOM 767 C CA . ARG B 1 31 ? 131.305 94.181 125.757 1.00 63.33 3 ARG G CA 1
ATOM 768 C C . ARG B 1 31 ? 132.004 92.963 126.359 1.00 58.98 3 ARG G C 1
ATOM 769 O O . ARG B 1 31 ? 133.198 92.981 126.661 1.00 64.22 3 ARG G O 1
ATOM 777 N N . GLY B 1 32 ? 131.250 91.878 126.479 1.00 46.82 4 GLY G N 1
ATOM 778 C CA . GLY B 1 32 ? 131.800 90.622 126.950 1.00 41.52 4 GLY G CA 1
ATOM 779 C C . GLY B 1 32 ? 130.910 89.463 126.558 1.00 31.39 4 GLY G C 1
ATOM 780 O O . GLY B 1 32 ? 129.797 89.663 126.077 1.00 36.09 4 GLY G O 1
ATOM 781 N N . VAL B 1 33 ? 131.404 88.245 126.745 1.00 37.05 5 VAL G N 1
ATOM 782 C CA . VAL B 1 33 ? 130.583 87.064 126.517 1.00 24.96 5 VAL G CA 1
ATOM 783 C C . VAL B 1 33 ? 130.492 86.242 127.794 1.00 33.66 5 VAL G C 1
ATOM 784 O O . VAL B 1 33 ? 131.506 85.844 128.369 1.00 38.03 5 VAL G O 1
ATOM 788 N N . ASN B 1 34 ? 129.264 86.014 128.240 1.00 33.80 6 ASN G N 1
ATOM 789 C CA . ASN B 1 34 ? 128.995 85.218 129.427 1.00 30.50 6 ASN G CA 1
ATOM 790 C C . ASN B 1 34 ? 127.868 84.249 129.102 1.00 33.91 6 ASN G C 1
ATOM 791 O O . ASN B 1 34 ? 126.692 84.566 129.279 1.00 35.45 6 ASN G O 1
ATOM 796 N N . LYS B 1 35 ? 128.238 83.065 128.625 1.00 33.94 7 LYS G N 1
ATOM 797 C CA . LYS B 1 35 ? 127.269 82.130 128.070 1.00 24.10 7 LYS G CA 1
ATOM 798 C C . LYS B 1 35 ? 127.374 80.746 128.703 1.00 24.05 7 LYS G C 1
ATOM 799 O O . LYS B 1 35 ? 128.452 80.150 128.737 1.00 32.89 7 LYS G O 1
ATOM 805 N N . VAL B 1 36 ? 126.250 80.237 129.197 1.00 29.59 8 VAL G N 1
ATOM 806 C CA . VAL B 1 36 ? 126.209 78.912 129.806 1.00 27.07 8 VAL G CA 1
ATOM 807 C C . VAL B 1 36 ? 125.182 78.030 129.103 1.00 33.20 8 VAL G C 1
ATOM 808 O O . VAL B 1 36 ? 124.064 78.466 128.825 1.00 29.81 8 VAL G O 1
ATOM 812 N N . ILE B 1 37 ? 125.567 76.792 128.813 1.00 32.44 9 ILE G N 1
ATOM 813 C CA . ILE B 1 37 ? 124.666 75.845 128.169 1.00 29.67 9 ILE G CA 1
ATOM 814 C C . ILE B 1 37 ? 124.628 74.529 128.943 1.00 35.31 9 ILE G C 1
ATOM 815 O O . ILE B 1 37 ? 125.661 73.899 129.169 1.00 32.69 9 ILE G O 1
ATOM 820 N N . LEU B 1 38 ? 123.429 74.128 129.354 1.00 38.63 10 LEU G N 1
ATOM 821 C CA . LEU B 1 38 ? 123.258 72.937 130.177 1.00 35.87 10 LEU G CA 1
ATOM 822 C C . LEU B 1 38 ? 122.163 72.009 129.664 1.00 35.83 10 LEU G C 1
ATOM 823 O O . LEU B 1 38 ? 121.065 72.450 129.325 1.00 32.03 10 LEU G O 1
ATOM 828 N N . ILE B 1 39 ? 122.476 70.719 129.613 1.00 40.36 11 ILE G N 1
ATOM 829 C CA . ILE B 1 39 ? 121.466 69.681 129.448 1.00 28.28 11 ILE G CA 1
ATOM 830 C C . ILE B 1 39 ? 121.554 68.737 130.638 1.00 30.00 11 ILE G C 1
ATOM 831 O O . ILE B 1 39 ? 122.621 68.201 130.931 1.00 32.73 11 ILE G O 1
ATOM 836 N N . GLY B 1 40 ? 120.441 68.544 131.335 1.00 41.98 12 GLY G N 1
ATOM 837 C CA . GLY B 1 40 ? 120.445 67.688 132.504 1.00 33.17 12 GLY G CA 1
ATOM 838 C C . GLY B 1 40 ? 119.071 67.372 133.053 1.00 40.27 12 GLY G C 1
ATOM 839 O O . GLY B 1 40 ? 118.062 67.501 132.360 1.00 39.67 12 GLY G O 1
ATOM 840 N N . ASN B 1 41 ? 119.040 66.954 134.314 1.00 34.95 13 ASN G N 1
ATOM 841 C CA . ASN B 1 41 ? 117.798 66.561 134.962 1.00 33.27 13 ASN G CA 1
ATOM 842 C C . ASN B 1 41 ? 117.609 67.267 136.297 1.00 40.23 13 ASN G C 1
ATOM 843 O O . ASN B 1 41 ? 118.540 67.352 137.098 1.00 41.06 13 ASN G O 1
ATOM 848 N N . LEU B 1 42 ? 116.405 67.780 136.529 1.00 35.95 14 LEU G N 1
ATOM 849 C CA . LEU B 1 42 ? 116.078 68.393 137.811 1.00 35.16 14 LEU G CA 1
ATOM 850 C C . LEU B 1 42 ? 116.183 67.362 138.927 1.00 42.96 14 LEU G C 1
ATOM 851 O O . LEU B 1 42 ? 115.864 66.191 138.732 1.00 39.76 14 LEU G O 1
ATOM 856 N N . GLY B 1 43 ? 116.641 67.799 140.094 1.00 35.28 15 GLY G N 1
ATOM 857 C CA . GLY B 1 43 ? 116.749 66.915 141.238 1.00 53.99 15 GLY G CA 1
ATOM 858 C C . GLY B 1 43 ? 115.525 67.009 142.123 1.00 62.52 15 GLY G C 1
ATOM 859 O O . GLY B 1 43 ? 115.344 66.208 143.041 1.00 67.46 15 GLY G O 1
ATOM 860 N N . ASP B 1 44 ? 114.676 67.989 141.833 1.00 45.22 16 ASP G N 1
ATOM 861 C CA . ASP B 1 44 ? 113.494 68.247 142.644 1.00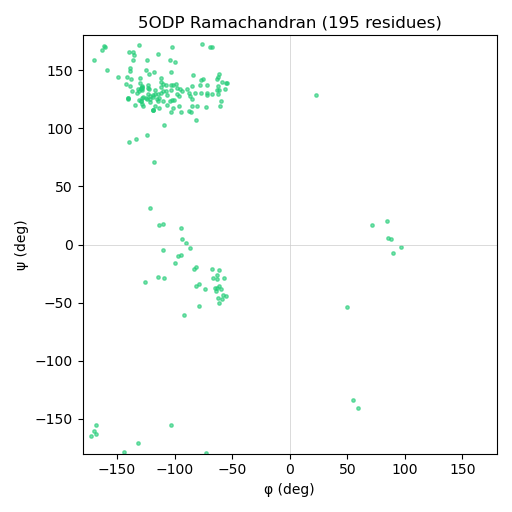 58.42 16 ASP G CA 1
ATOM 862 C C . ASP B 1 44 ? 112.503 69.119 141.879 1.00 65.71 16 ASP G C 1
ATOM 863 O O . ASP B 1 44 ? 112.838 69.674 140.831 1.00 69.31 16 ASP G O 1
ATOM 868 N N . LYS B 1 45 ? 111.283 69.220 142.399 1.00 66.82 17 LYS G N 1
ATOM 869 C CA . LYS B 1 45 ? 110.284 70.138 141.869 1.00 58.80 17 LYS G CA 1
ATOM 870 C C . LYS B 1 45 ? 110.829 71.558 141.819 1.00 49.83 17 LYS G C 1
ATOM 871 O O . LYS B 1 45 ? 111.522 71.988 142.740 1.00 54.68 17 LYS G O 1
ATOM 877 N N . PRO B 1 46 ? 110.528 72.287 140.736 1.00 45.17 18 PRO G N 1
ATOM 878 C CA . PRO B 1 46 ? 110.868 73.712 140.692 1.00 48.12 18 PRO G CA 1
ATOM 879 C C . PRO B 1 46 ? 110.152 74.470 141.805 1.00 51.01 18 PRO G C 1
ATOM 880 O O . PRO B 1 46 ? 109.038 74.101 142.175 1.00 59.09 18 PRO G O 1
ATOM 884 N N . GLU B 1 47 ? 110.790 75.505 142.338 1.00 53.15 19 GLU G N 1
ATOM 885 C CA . GLU B 1 47 ? 110.189 76.300 143.401 1.00 43.79 19 GLU G CA 1
ATOM 886 C C . GLU B 1 47 ? 110.026 77.748 142.953 1.00 53.23 19 GLU G C 1
ATOM 887 O O . GLU B 1 47 ? 111.010 78.442 142.694 1.00 62.47 19 GLU G O 1
ATOM 893 N N . LEU B 1 48 ? 108.780 78.200 142.857 1.00 43.58 20 LEU G N 1
ATOM 894 C CA . LEU B 1 48 ? 108.499 79.556 142.398 1.00 48.18 20 LEU G CA 1
ATOM 895 C C . LEU B 1 48 ? 108.055 80.456 143.544 1.00 56.71 20 LEU G C 1
ATOM 896 O O . LEU B 1 48 ? 107.155 80.107 144.311 1.00 63.70 20 LEU G O 1
ATOM 901 N N . ARG B 1 49 ? 108.701 81.613 143.659 1.00 47.30 21 ARG G N 1
ATOM 902 C CA . ARG B 1 49 ? 108.320 82.610 144.651 1.00 43.16 21 ARG G CA 1
ATOM 903 C C . ARG B 1 49 ? 108.301 83.999 144.021 1.00 50.67 21 ARG G C 1
ATOM 904 O O . ARG B 1 49 ? 108.863 84.205 142.946 1.00 61.67 21 ARG G O 1
ATOM 912 N N . TYR B 1 50 ? 107.650 84.946 144.688 1.00 57.39 22 TYR G N 1
ATOM 913 C CA . TYR B 1 50 ? 107.499 86.293 144.147 1.00 52.39 22 TYR G CA 1
ATOM 914 C C . TYR B 1 50 ? 108.295 87.318 144.950 1.00 65.11 22 TYR G C 1
ATOM 915 O O . TYR B 1 50 ? 108.388 87.223 146.173 1.00 59.51 22 TYR G O 1
ATOM 924 N N . THR B 1 51 ? 108.868 88.298 144.257 1.00 65.26 23 THR G N 1
ATOM 925 C CA . THR B 1 51 ? 109.559 89.398 144.924 1.00 69.21 23 THR G CA 1
ATOM 926 C C . THR B 1 51 ? 108.554 90.379 145.510 1.00 78.02 23 THR G C 1
ATOM 927 O O . THR B 1 51 ? 107.351 90.265 145.272 1.00 70.21 23 THR G O 1
ATOM 931 N N . GLY B 1 52 ? 109.056 91.348 146.270 1.00 81.99 24 GLY G N 1
ATOM 932 C CA . GLY B 1 52 ? 108.215 92.381 146.845 1.00 74.29 24 GLY G CA 1
ATOM 933 C C . GLY B 1 52 ? 107.519 93.208 145.780 1.00 75.32 24 GLY G C 1
ATOM 934 O O . GLY B 1 52 ? 106.492 93.835 146.039 1.00 75.84 24 GLY G O 1
ATOM 935 N N . SER B 1 53 ? 108.084 93.204 144.576 1.00 78.33 25 SER G N 1
ATOM 936 C CA . SER B 1 53 ? 107.498 93.912 143.446 1.00 76.57 25 SER G CA 1
ATOM 937 C C . SER B 1 53 ? 106.544 93.010 142.666 1.00 71.72 25 SER G C 1
ATOM 938 O O . SER B 1 53 ? 105.974 93.422 141.655 1.00 78.40 25 SER G O 1
ATOM 941 N N . GLY B 1 54 ? 106.381 91.777 143.137 1.00 72.74 26 GLY G N 1
ATOM 942 C CA . GLY B 1 54 ? 105.441 90.847 142.537 1.00 62.02 26 GLY G CA 1
ATOM 943 C C . GLY B 1 54 ? 105.995 90.064 141.361 1.00 73.97 26 GLY G C 1
ATOM 944 O O . GLY B 1 54 ? 105.266 89.324 140.702 1.00 72.15 26 GLY G O 1
ATOM 945 N N . THR B 1 55 ? 107.288 90.223 141.098 1.00 69.89 27 THR G N 1
ATOM 946 C CA . THR B 1 55 ? 107.928 89.548 139.973 1.00 56.87 27 THR G CA 1
ATOM 947 C C . THR B 1 55 ? 108.198 88.077 140.283 1.00 57.55 27 THR G C 1
ATOM 948 O O . THR B 1 55 ? 108.753 87.745 141.330 1.00 64.87 27 THR G O 1
ATOM 952 N N . ALA B 1 56 ? 107.798 87.202 139.365 1.00 57.73 28 ALA G N 1
ATOM 953 C CA . ALA B 1 56 ? 107.969 85.763 139.540 1.00 56.00 28 ALA G CA 1
ATOM 954 C C . ALA B 1 56 ? 109.440 85.359 139.519 1.00 51.41 28 ALA G C 1
ATOM 955 O O . ALA B 1 56 ? 110.189 85.743 138.621 1.00 49.73 28 ALA G O 1
ATOM 957 N N . VAL B 1 57 ? 109.846 84.587 140.524 1.00 48.18 29 VAL G N 1
ATOM 958 C CA . VAL B 1 57 ? 111.205 84.060 140.594 1.00 45.36 29 VAL G CA 1
ATOM 959 C C . VAL B 1 57 ? 111.167 82.552 140.806 1.00 48.17 29 VAL G C 1
ATOM 960 O O . VAL B 1 57 ? 110.616 82.073 141.797 1.00 56.99 29 VAL G O 1
ATOM 964 N N . CYS B 1 58 ? 111.752 81.806 139.876 1.00 42.64 30 CYS G N 1
ATOM 965 C CA . CYS B 1 58 ? 111.747 80.352 139.969 1.00 39.33 30 CYS G CA 1
ATOM 966 C C . CYS B 1 58 ? 113.155 79.802 140.161 1.00 48.59 30 CYS G C 1
ATOM 967 O O . CYS B 1 58 ? 114.046 80.058 139.352 1.00 49.37 30 CYS G O 1
ATOM 970 N N . ASN B 1 59 ? 113.349 79.046 141.236 1.00 49.44 31 ASN G N 1
ATOM 971 C CA . ASN B 1 59 ? 114.637 78.423 141.511 1.00 38.31 31 ASN G CA 1
ATOM 972 C C . ASN B 1 59 ? 114.596 76.921 141.273 1.00 42.96 31 ASN G C 1
ATOM 973 O O . ASN B 1 59 ? 113.636 76.248 141.648 1.00 49.03 31 ASN G O 1
ATOM 978 N N . MET B 1 60 ? 115.644 76.401 140.644 1.00 40.70 32 MET G N 1
ATOM 979 C CA . MET B 1 60 ? 115.723 74.982 140.324 1.00 35.73 32 MET G CA 1
ATOM 980 C C . MET B 1 60 ? 117.104 74.421 140.630 1.00 31.95 32 MET G C 1
ATOM 981 O O . MET B 1 60 ? 118.082 75.163 140.720 1.00 46.56 32 MET G O 1
ATOM 986 N N . SER B 1 61 ? 117.174 73.106 140.799 1.00 39.36 33 SER G N 1
ATOM 987 C CA . SER B 1 61 ? 118.446 72.422 140.978 1.00 36.53 33 SER G CA 1
ATOM 988 C C . SER B 1 61 ? 118.643 71.434 139.837 1.00 43.68 33 SER G C 1
ATOM 989 O O . SER B 1 61 ? 117.883 70.476 139.698 1.00 39.82 33 SER G O 1
ATOM 992 N N . LEU B 1 62 ? 119.660 71.674 139.016 1.00 39.66 34 LEU G N 1
ATOM 993 C CA . LEU B 1 62 ? 119.873 70.877 137.815 1.00 29.58 34 LEU G CA 1
ATOM 994 C C . LEU B 1 62 ? 121.137 70.031 137.916 1.00 34.31 34 LEU G C 1
ATOM 995 O O . LEU B 1 62 ? 122.166 70.493 138.408 1.00 45.00 34 LEU G O 1
ATOM 1000 N N . ALA B 1 63 ? 121.055 68.794 137.437 1.00 40.00 35 ALA G N 1
ATOM 1001 C CA . ALA B 1 63 ? 122.187 67.879 137.496 1.00 41.61 35 ALA G CA 1
ATOM 1002 C C . ALA B 1 63 ? 122.687 67.505 136.107 1.00 40.07 35 ALA G C 1
ATOM 1003 O O . ALA B 1 63 ? 121.918 67.044 135.263 1.00 42.39 35 ALA G O 1
ATOM 1005 N N . THR B 1 64 ? 123.978 67.713 135.873 1.00 26.08 36 THR G N 1
ATOM 1006 C CA . THR B 1 64 ? 124.624 67.227 134.661 1.00 30.86 36 THR G CA 1
ATOM 1007 C C . THR B 1 64 ? 125.513 66.043 135.015 1.00 39.72 36 THR G C 1
ATOM 1008 O O . THR B 1 64 ? 126.436 66.167 135.820 1.00 51.01 36 THR G O 1
ATOM 1012 N N . ASN B 1 65 ? 125.224 64.893 134.418 1.00 44.21 37 ASN G N 1
ATOM 1013 C CA . ASN B 1 65 ? 125.940 63.669 134.743 1.00 45.76 37 ASN G CA 1
ATOM 1014 C C . ASN B 1 65 ? 127.038 63.351 133.739 1.00 53.52 37 ASN G C 1
ATOM 1015 O O . ASN B 1 65 ? 126.854 63.500 132.533 1.00 48.84 37 ASN G O 1
ATOM 1020 N N . GLU B 1 66 ? 128.183 62.914 134.252 1.00 69.69 38 GLU G N 1
ATOM 1021 C CA . GLU B 1 66 ? 129.282 62.461 133.412 1.00 65.02 38 GLU G CA 1
ATOM 1022 C C . GLU B 1 66 ? 129.811 61.128 133.927 1.00 74.63 38 GLU G C 1
ATOM 1023 O O . GLU B 1 66 ? 130.072 60.973 135.120 1.00 60.33 38 GLU G O 1
ATOM 1029 N N . THR B 1 67 ? 129.957 60.163 133.025 1.00 72.67 39 THR G N 1
ATOM 1030 C CA . THR B 1 67 ? 130.433 58.836 133.396 1.00 72.97 39 THR G CA 1
ATOM 1031 C C . THR B 1 67 ? 131.740 58.503 132.688 1.00 79.64 39 THR G C 1
ATOM 1032 O O . THR B 1 67 ? 131.837 58.608 131.467 1.00 83.80 39 THR G O 1
ATOM 1036 N N . TYR B 1 68 ? 132.746 58.109 133.461 1.00 87.69 40 TYR G N 1
ATOM 1037 C CA . TYR B 1 68 ? 134.028 57.716 132.891 1.00 92.33 40 TYR G CA 1
ATOM 1038 C C . TYR B 1 68 ? 134.496 56.389 133.475 1.00 102.92 40 TYR G C 1
ATOM 1039 O O . TYR B 1 68 ? 133.745 55.710 134.186 1.00 102.23 40 TYR G O 1
ATOM 1048 N N . THR B 1 69 ? 135.738 56.025 133.170 1.00 107.38 41 THR G N 1
ATOM 1049 C CA . THR B 1 69 ? 136.305 54.771 133.656 1.00 93.52 41 THR G CA 1
ATOM 1050 C C . THR B 1 69 ? 137.390 55.018 134.706 1.00 96.86 41 THR G C 1
ATOM 1051 O O . THR B 1 69 ? 138.212 55.926 134.568 1.00 85.92 41 THR G O 1
ATOM 1055 N N . ASP B 1 70 ? 137.379 54.203 135.757 1.00 100.27 42 ASP G N 1
ATOM 1056 C CA . ASP B 1 70 ? 138.331 54.337 136.851 1.00 105.92 42 ASP G CA 1
ATOM 1057 C C . ASP B 1 70 ? 139.734 53.961 136.382 1.00 111.48 42 ASP G C 1
ATOM 1058 O O . ASP B 1 70 ? 139.915 53.441 135.281 1.00 112.56 42 ASP G O 1
ATOM 1063 N N . SER B 1 71 ? 140.721 54.233 137.230 1.00 111.00 43 SER G N 1
ATOM 1064 C CA . SER B 1 71 ? 142.085 53.765 137.022 1.00 118.34 43 SER G CA 1
ATOM 1065 C C . SER B 1 71 ? 142.111 52.245 136.890 1.00 120.33 43 SER G C 1
ATOM 1066 O O . SER B 1 71 ? 142.979 51.681 136.221 1.00 123.64 43 SER G O 1
ATOM 1069 N N . ASP B 1 72 ? 141.151 51.590 137.536 1.00 120.56 44 ASP G N 1
ATOM 1070 C CA . ASP B 1 72 ? 141.009 50.143 137.453 1.00 102.91 44 ASP G CA 1
ATOM 1071 C C . ASP B 1 72 ? 140.030 49.758 136.347 1.00 103.41 44 ASP G C 1
ATOM 1072 O O . ASP B 1 72 ? 139.708 48.582 136.171 1.00 109.03 44 ASP G O 1
ATOM 1077 N N . GLY B 1 73 ? 139.556 50.756 135.608 1.00 111.19 45 GLY G N 1
ATOM 1078 C CA . GLY B 1 73 ? 138.641 50.526 134.505 1.00 108.52 45 GLY G CA 1
ATOM 1079 C C . GLY B 1 73 ? 137.184 50.512 134.920 1.00 108.38 45 GLY G C 1
ATOM 1080 O O . GLY B 1 73 ? 136.301 50.247 134.103 1.00 110.95 45 GLY G O 1
ATOM 1081 N N . ASN B 1 74 ? 136.931 50.800 136.192 1.00 106.72 46 ASN G N 1
ATOM 1082 C CA . ASN B 1 74 ? 135.572 50.775 136.724 1.00 99.04 46 ASN G CA 1
ATOM 1083 C C . ASN B 1 74 ? 134.750 51.998 136.322 1.00 105.45 46 ASN G C 1
ATOM 1084 O O . ASN B 1 74 ? 135.265 53.118 136.279 1.00 102.39 46 ASN G O 1
ATOM 1089 N N . GLU B 1 75 ? 133.472 51.777 136.032 1.00 110.50 47 GLU G N 1
ATOM 1090 C CA . GLU B 1 75 ? 132.538 52.866 135.761 1.00 92.88 47 GLU G CA 1
ATOM 1091 C C . GLU B 1 75 ? 132.369 53.756 136.993 1.00 85.58 47 GLU G C 1
ATOM 1092 O O . GLU B 1 75 ? 132.205 53.257 138.105 1.00 81.86 47 GLU G O 1
ATOM 1098 N N . VAL B 1 76 ? 132.435 55.071 136.789 1.00 81.42 48 VAL G N 1
ATOM 1099 C CA . VAL B 1 76 ? 132.383 56.044 137.884 1.00 86.68 48 VAL G CA 1
ATOM 1100 C C . VAL B 1 76 ? 131.547 57.245 137.465 1.00 85.66 48 VAL G C 1
ATOM 1101 O O . VAL B 1 76 ? 131.810 57.843 136.426 1.00 87.92 48 VAL G O 1
ATOM 1105 N N . GLN B 1 77 ? 130.530 57.594 138.238 1.00 74.96 49 GLN G N 1
ATOM 1106 C CA . GLN B 1 77 ? 129.585 58.549 137.732 1.00 69.29 49 GLN G CA 1
ATOM 1107 C C . GLN B 1 77 ? 130.125 59.869 138.322 1.00 78.80 49 GLN G C 1
ATOM 1108 O O . GLN B 1 77 ? 130.505 59.899 139.504 1.00 72.54 49 GLN G O 1
ATOM 1114 N N . ASN B 1 78 ? 130.225 60.939 137.532 1.00 69.22 50 ASN G N 1
ATOM 1115 C CA . ASN B 1 78 ? 130.546 62.274 138.082 1.00 59.04 50 ASN G CA 1
ATOM 1116 C C . ASN B 1 78 ? 129.322 63.140 137.878 1.00 67.05 50 ASN G C 1
ATOM 1117 O O . ASN B 1 78 ? 128.809 63.211 136.764 1.00 70.35 50 ASN G O 1
ATOM 1122 N N . THR B 1 79 ? 128.820 63.752 138.946 1.00 58.78 51 THR G N 1
ATOM 1123 C CA . THR B 1 79 ? 127.611 64.560 138.845 1.00 47.47 51 THR G CA 1
ATOM 1124 C C . THR B 1 79 ? 127.849 65.967 139.372 1.00 61.17 51 THR G C 1
ATOM 1125 O O . THR B 1 79 ? 128.319 66.150 140.494 1.00 54.59 51 THR G O 1
ATOM 1129 N N . GLU B 1 80 ? 127.532 66.960 138.549 1.00 44.67 52 GLU G N 1
ATOM 1130 C CA . GLU B 1 80 ? 127.596 68.351 138.968 1.00 43.92 52 GLU G CA 1
ATOM 1131 C C . GLU B 1 80 ? 126.188 68.903 139.143 1.00 55.35 52 GLU G C 1
ATOM 1132 O O . GLU B 1 80 ? 125.329 68.723 138.279 1.00 50.97 52 GLU G O 1
ATOM 1138 N N . TRP B 1 81 ? 125.953 69.568 140.268 1.00 42.37 53 TRP G N 1
ATOM 1139 C CA . TRP B 1 81 ? 124.659 70.183 140.528 1.00 38.47 53 TRP G CA 1
ATOM 1140 C C . TRP B 1 81 ? 124.737 71.686 140.306 1.00 48.06 53 TRP G C 1
ATOM 1141 O O . TRP B 1 81 ? 125.705 72.333 140.703 1.00 45.21 53 TRP G O 1
ATOM 1152 N N . HIS B 1 82 ? 123.714 72.239 139.664 1.00 39.48 54 HIS G N 1
ATOM 1153 C CA . HIS B 1 82 ? 123.703 73.657 139.339 1.00 30.06 54 HIS G CA 1
ATOM 1154 C C . HIS B 1 82 ? 122.422 74.334 139.808 1.00 38.09 54 HIS G C 1
ATOM 1155 O O . HIS B 1 82 ? 121.321 73.831 139.577 1.00 41.44 54 HIS G O 1
ATOM 1162 N N . ASP B 1 83 ? 122.572 75.480 140.462 1.00 36.29 55 ASP G N 1
ATOM 1163 C CA . ASP B 1 83 ? 121.427 76.309 140.802 1.00 38.75 55 ASP G CA 1
ATOM 1164 C C . ASP B 1 83 ? 121.022 77.129 139.587 1.00 38.02 55 ASP G C 1
ATOM 1165 O O . ASP B 1 83 ? 121.810 77.921 139.072 1.00 44.29 55 ASP G O 1
ATOM 1170 N N . VAL B 1 84 ? 119.794 76.924 139.125 1.00 36.67 56 VAL G N 1
ATOM 1171 C CA . VAL B 1 84 ? 119.284 77.644 137.967 1.00 36.07 56 VAL G CA 1
ATOM 1172 C C . VAL B 1 84 ? 118.090 78.502 138.365 1.00 32.95 56 VAL G C 1
ATOM 1173 O O . VAL B 1 84 ? 117.182 78.035 139.051 1.00 47.16 56 VAL G O 1
ATOM 1177 N N . VAL B 1 85 ? 118.099 79.760 137.937 1.00 33.63 57 VAL G N 1
ATOM 1178 C CA . VAL B 1 85 ? 117.011 80.674 138.252 1.00 35.45 57 VAL G CA 1
ATOM 1179 C C . VAL B 1 85 ? 116.381 81.234 136.977 1.00 35.28 57 VAL G C 1
ATOM 1180 O O . VAL B 1 85 ? 117.081 81.636 136.046 1.00 41.01 57 VAL G O 1
ATOM 1184 N N . ALA B 1 86 ? 115.052 81.230 136.932 1.00 37.43 58 ALA G N 1
ATOM 1185 C CA . ALA B 1 86 ? 114.319 81.792 135.806 1.00 36.91 58 ALA G CA 1
ATOM 1186 C C . ALA B 1 86 ? 113.357 82.870 136.296 1.00 47.58 58 ALA G C 1
ATOM 1187 O O . ALA B 1 86 ? 112.585 82.647 137.229 1.00 47.77 58 ALA G O 1
ATOM 1189 N N . TRP B 1 87 ? 113.406 84.036 135.662 1.00 39.21 59 TRP G N 1
ATOM 1190 C CA . TRP B 1 87 ? 112.607 85.177 136.093 1.00 42.91 59 TRP G CA 1
ATOM 1191 C C . TRP B 1 87 ? 111.349 85.359 135.252 1.00 55.62 59 TRP G C 1
ATOM 1192 O O . TRP B 1 87 ? 111.280 84.904 134.110 1.00 59.27 59 TRP G O 1
ATOM 1203 N N . GLY B 1 88 ? 110.361 86.032 135.835 1.00 48.96 60 GLY G N 1
ATOM 1204 C CA . GLY B 1 88 ? 109.146 86.408 135.135 1.00 31.95 60 GLY G CA 1
ATOM 1205 C C . GLY B 1 88 ? 108.389 85.270 134.478 1.00 37.33 60 GLY G C 1
ATOM 1206 O O . GLY B 1 88 ? 108.175 84.217 135.080 1.00 44.01 60 GLY G O 1
ATOM 1207 N N . ARG B 1 89 ? 107.984 85.498 133.231 1.00 44.47 61 ARG G N 1
ATOM 1208 C CA . ARG B 1 89 ? 107.203 84.535 132.463 1.00 43.40 61 ARG G CA 1
ATOM 1209 C C . ARG B 1 89 ? 107.917 83.197 132.316 1.00 45.65 61 ARG G C 1
ATOM 1210 O O . ARG B 1 89 ? 107.305 82.140 132.465 1.00 55.67 61 ARG G O 1
ATOM 1218 N N . LEU B 1 90 ? 109.214 83.251 132.026 1.00 48.22 62 LEU G N 1
ATOM 1219 C CA . LEU B 1 90 ? 110.017 82.042 131.878 1.00 38.87 62 LEU G CA 1
ATOM 1220 C C . LEU B 1 90 ? 110.040 81.243 133.177 1.00 41.75 62 LEU G C 1
ATOM 1221 O O . LEU B 1 90 ? 110.036 80.012 133.161 1.00 32.48 62 LEU G O 1
ATOM 1226 N N . GLY B 1 91 ? 110.056 81.954 134.299 1.00 35.27 63 GLY G N 1
ATOM 1227 C CA . GLY B 1 91 ? 110.036 81.321 135.605 1.00 35.99 63 GLY G CA 1
ATOM 1228 C C . GLY B 1 91 ? 108.743 80.567 135.845 1.00 44.22 63 GLY G C 1
ATOM 1229 O O . GLY B 1 91 ? 108.736 79.496 136.450 1.00 45.80 63 GLY G O 1
ATOM 1230 N N . GLU B 1 92 ? 107.642 81.131 135.360 1.00 41.21 64 GLU G N 1
ATOM 1231 C CA . GLU B 1 92 ? 106.332 80.512 135.515 1.00 41.21 64 GLU G CA 1
ATOM 1232 C C . GLU B 1 92 ? 106.181 79.305 134.593 1.00 39.64 64 GLU G C 1
ATOM 1233 O O . GLU B 1 92 ? 105.591 78.296 134.974 1.00 41.10 64 GLU G O 1
ATOM 1239 N N . ILE B 1 93 ? 106.725 79.412 133.385 1.00 46.76 65 ILE G N 1
ATOM 1240 C CA . ILE B 1 93 ? 106.690 78.316 132.423 1.00 44.40 65 ILE G CA 1
ATOM 1241 C C . ILE B 1 93 ? 107.486 77.118 132.940 1.00 41.49 65 ILE G C 1
ATOM 1242 O O . ILE B 1 93 ? 107.069 75.967 132.783 1.00 50.94 65 ILE G O 1
ATOM 1247 N N . CYS B 1 94 ? 108.626 77.395 133.568 1.00 42.61 66 CYS G N 1
ATOM 1248 C CA . CYS B 1 94 ? 109.425 76.349 134.197 1.00 49.51 66 CYS G CA 1
ATOM 1249 C C . CYS B 1 94 ? 108.631 75.652 135.297 1.00 48.42 66 CYS G C 1
ATOM 1250 O O . CYS B 1 94 ? 108.541 74.427 135.331 1.00 41.50 66 CYS G O 1
ATOM 1253 N N . ASN B 1 95 ? 108.049 76.445 136.190 1.00 42.05 67 ASN G N 1
ATOM 1254 C CA . ASN B 1 95 ? 107.254 75.919 137.295 1.00 54.62 67 ASN G CA 1
ATOM 1255 C C . ASN B 1 95 ? 106.021 75.159 136.812 1.00 50.70 67 ASN G C 1
ATOM 1256 O O . ASN B 1 95 ? 105.517 74.272 137.499 1.00 46.60 67 ASN G O 1
ATOM 1261 N N . GLU B 1 96 ? 105.549 75.512 135.622 1.00 51.30 68 GLU G N 1
ATOM 1262 C CA . GLU B 1 96 ? 104.317 74.955 135.076 1.00 45.10 68 GLU G CA 1
ATOM 1263 C C . GLU B 1 96 ? 104.516 73.584 134.430 1.00 48.21 68 GLU G C 1
ATOM 1264 O O . GLU B 1 96 ? 103.641 72.722 134.515 1.00 54.34 68 GLU G O 1
ATOM 1270 N N . TYR B 1 97 ? 105.666 73.377 133.794 1.00 45.11 69 TYR G N 1
ATOM 1271 C CA . TYR B 1 97 ? 105.888 72.156 133.023 1.00 45.80 69 TYR G CA 1
ATOM 1272 C C . TYR B 1 97 ? 106.981 71.246 133.583 1.00 39.37 69 TYR G C 1
ATOM 1273 O O . TYR B 1 97 ? 106.939 70.032 133.384 1.00 66.11 69 TYR G O 1
ATOM 1282 N N . LEU B 1 98 ? 107.957 71.822 134.277 1.00 49.44 70 LEU G N 1
ATOM 1283 C CA . LEU B 1 98 ? 109.069 71.031 134.795 1.00 47.61 70 LEU G CA 1
ATOM 1284 C C . LEU B 1 98 ? 108.737 70.379 136.135 1.00 47.82 70 LEU G C 1
ATOM 1285 O O . LEU B 1 98 ? 108.014 70.945 136.954 1.00 48.12 70 LEU G O 1
ATOM 1290 N N . LYS B 1 99 ? 109.271 69.180 136.345 1.00 44.72 71 LYS G N 1
ATOM 1291 C CA . LYS B 1 99 ? 109.079 68.453 137.596 1.00 44.75 71 LYS G CA 1
ATOM 1292 C C . LYS B 1 99 ? 110.346 67.688 137.962 1.00 49.16 71 LYS G C 1
ATOM 1293 O O . LYS B 1 99 ? 111.351 67.768 137.256 1.00 50.45 71 LYS G O 1
ATOM 1299 N N . LYS B 1 100 ? 110.295 66.947 139.066 1.00 48.17 72 LYS G N 1
ATOM 1300 C CA . LYS B 1 100 ? 111.443 66.170 139.523 1.00 48.09 72 LYS G CA 1
ATOM 1301 C C . LYS B 1 100 ? 111.882 65.155 138.473 1.00 51.71 72 LYS G C 1
ATOM 1302 O O . LYS B 1 100 ? 111.089 64.326 138.029 1.00 53.41 72 LYS G O 1
ATOM 1308 N N . GLY B 1 101 ? 113.147 65.233 138.073 1.00 44.94 73 GLY G N 1
ATOM 1309 C CA . GLY B 1 101 ? 113.705 64.283 137.128 1.00 43.40 73 GLY G CA 1
ATOM 1310 C C . GLY B 1 101 ? 113.554 64.680 135.672 1.00 44.41 73 GLY G C 1
ATOM 1311 O O . GLY B 1 101 ? 114.101 64.019 134.790 1.00 48.01 73 GLY G O 1
ATOM 1312 N N . SER B 1 102 ? 112.811 65.754 135.419 1.00 35.05 74 SER G N 1
ATOM 1313 C CA . SER B 1 102 ? 112.602 66.249 134.059 1.00 48.11 74 SER G CA 1
ATOM 1314 C C . SER B 1 102 ? 113.920 66.535 133.353 1.00 50.06 74 SER G C 1
ATOM 1315 O O . SER B 1 102 ? 114.813 67.152 133.926 1.00 37.42 74 SER G O 1
ATOM 1318 N N . GLN B 1 103 ? 114.043 66.077 132.112 1.00 31.53 75 GLN G N 1
ATOM 1319 C CA . GLN B 1 103 ? 115.217 66.403 131.314 1.00 37.72 75 GLN G CA 1
ATOM 1320 C C . GLN B 1 103 ? 114.977 67.716 130.584 1.00 39.37 75 GLN G C 1
ATOM 1321 O O . GLN B 1 103 ? 113.945 67.896 129.938 1.00 37.65 75 GLN G O 1
ATOM 1327 N N . VAL B 1 104 ? 115.935 68.630 130.680 1.00 26.60 76 VAL G N 1
ATOM 1328 C CA . VAL B 1 104 ? 115.717 69.987 130.202 1.00 36.41 76 VAL G CA 1
ATOM 1329 C C . VAL B 1 104 ? 117.001 70.649 129.690 1.00 43.87 76 VAL G C 1
ATOM 1330 O O . VAL B 1 104 ? 118.093 70.418 130.212 1.00 33.24 76 VAL G O 1
ATOM 1334 N N . TYR B 1 105 ? 116.853 71.457 128.645 1.00 45.36 77 TYR G N 1
ATOM 1335 C CA . TYR B 1 105 ? 117.939 72.273 128.125 1.00 33.26 77 TYR G CA 1
ATOM 1336 C C . TYR B 1 105 ? 117.829 73.690 128.675 1.00 34.33 77 TYR G C 1
ATOM 1337 O O . TYR B 1 105 ? 116.762 74.301 128.622 1.00 40.28 77 TYR G O 1
ATOM 1346 N N . PHE B 1 106 ? 118.929 74.203 129.216 1.00 27.67 78 PHE G N 1
ATOM 1347 C CA . PHE B 1 106 ? 118.981 75.588 129.670 1.00 27.67 78 PHE G CA 1
ATOM 1348 C C . PHE B 1 106 ? 120.090 76.359 128.964 1.00 33.90 78 PHE G C 1
ATOM 1349 O O . PHE B 1 106 ? 121.138 75.804 128.631 1.00 37.41 78 PHE G O 1
ATOM 1357 N N . GLU B 1 107 ? 119.843 77.643 128.738 1.00 34.37 79 GLU G N 1
ATOM 1358 C CA . GLU B 1 107 ? 120.834 78.540 128.165 1.00 30.17 79 GLU G CA 1
ATOM 1359 C C . GLU B 1 107 ? 120.740 79.884 128.875 1.00 36.36 79 GLU G C 1
ATOM 1360 O O . GLU B 1 107 ? 119.661 80.469 128.959 1.00 36.45 79 GLU G O 1
ATOM 1366 N N . GLY B 1 108 ? 121.860 80.361 129.406 1.00 26.87 80 GLY G N 1
ATOM 1367 C CA . GLY B 1 108 ? 121.856 81.606 130.152 1.00 30.78 80 GLY G CA 1
ATOM 1368 C C . GLY B 1 108 ? 123.227 82.165 130.467 1.00 35.52 80 GLY G C 1
ATOM 1369 O O . GLY B 1 108 ? 124.199 81.889 129.764 1.00 35.07 80 GLY G O 1
ATOM 1370 N N . LYS B 1 109 ? 123.301 82.958 131.532 1.00 32.03 81 LYS G N 1
ATOM 1371 C CA . LYS B 1 109 ? 124.551 83.599 131.925 1.00 25.62 81 LYS G CA 1
ATOM 1372 C C . LYS B 1 109 ? 124.925 83.285 133.369 1.00 37.61 81 LYS G C 1
ATOM 1373 O O . LYS B 1 109 ? 124.056 83.057 134.209 1.00 37.11 81 LYS G O 1
ATOM 1379 N N . LEU B 1 110 ? 126.225 83.269 133.646 1.00 42.85 82 LEU G N 1
ATOM 1380 C CA . LEU B 1 110 ? 126.717 83.081 135.005 1.00 37.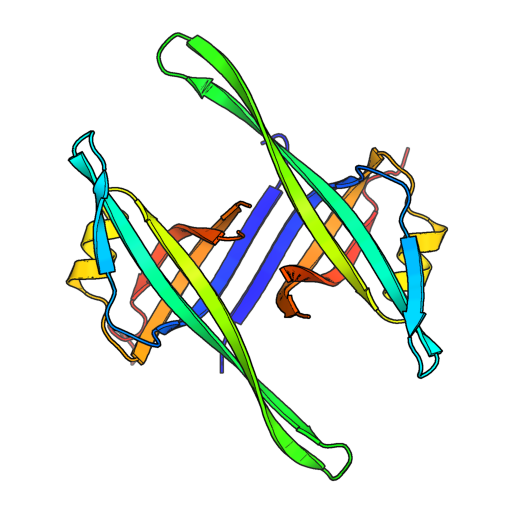85 82 LEU G CA 1
ATOM 1381 C C . LEU B 1 110 ? 126.586 84.366 135.811 1.00 40.67 82 LEU G C 1
ATOM 1382 O O . LEU B 1 110 ? 126.885 85.452 135.316 1.00 44.28 82 LEU G O 1
ATOM 1387 N N . GLN B 1 111 ? 126.133 84.234 137.053 1.00 46.25 83 GLN G N 1
ATOM 1388 C CA . GLN B 1 111 ? 126.021 85.373 137.956 1.00 52.74 83 GLN G CA 1
ATOM 1389 C C . GLN B 1 111 ? 126.434 84.999 139.374 1.00 54.55 83 GLN G C 1
ATOM 1390 O O . GLN B 1 111 ? 125.916 84.043 139.951 1.00 45.57 83 GLN G O 1
ATOM 1396 N N . THR B 1 112 ? 127.372 85.758 139.930 1.00 74.48 84 THR G N 1
ATOM 1397 C CA . THR B 1 112 ? 127.808 85.547 141.304 1.00 71.05 84 THR G CA 1
ATOM 1398 C C . THR B 1 112 ? 127.651 86.824 142.120 1.00 53.26 84 THR G C 1
ATOM 1399 O O . THR B 1 112 ? 126.966 87.757 141.700 1.00 69.05 84 THR G O 1
ATOM 1403 N N . SER B 1 125 ? 127.725 83.417 146.317 1.00 77.14 97 SER G N 1
ATOM 1404 C CA . SER B 1 125 ? 126.758 82.519 145.698 1.00 72.30 97 SER G CA 1
ATOM 1405 C C . SER B 1 125 ? 126.747 82.683 144.182 1.00 72.52 97 SER G C 1
ATOM 1406 O O . SER B 1 125 ? 126.617 83.793 143.671 1.00 63.83 97 SER G O 1
ATOM 1409 N N . THR B 1 126 ? 126.878 81.568 143.470 1.00 71.65 98 THR G N 1
ATOM 1410 C CA . THR B 1 126 ? 126.935 81.584 142.012 1.00 61.59 98 THR G CA 1
ATOM 1411 C C . THR B 1 126 ? 125.693 80.940 141.402 1.00 53.34 98 THR G C 1
ATOM 1412 O O . THR B 1 126 ? 125.251 79.882 141.849 1.00 56.40 98 THR G O 1
ATOM 1416 N N . GLU B 1 127 ? 125.136 81.581 140.378 1.00 47.46 99 GLU G N 1
ATOM 1417 C CA . GLU B 1 127 ? 123.904 81.101 139.763 1.00 50.91 99 GLU G CA 1
ATOM 1418 C C . GLU B 1 127 ? 123.908 81.191 138.242 1.00 39.21 99 GLU G C 1
ATOM 1419 O O . GLU B 1 127 ? 124.531 82.078 137.657 1.00 34.39 99 GLU G O 1
ATOM 1425 N N . VAL B 1 128 ? 123.201 80.260 137.610 1.00 36.39 100 VAL G N 1
ATOM 1426 C CA . VAL B 1 128 ? 122.903 80.351 136.189 1.00 35.79 100 VAL G CA 1
ATOM 1427 C C . VAL B 1 128 ? 121.540 81.005 136.001 1.00 38.59 100 VAL G C 1
ATOM 1428 O O . VAL B 1 128 ? 120.521 80.448 136.407 1.00 42.65 100 VAL G O 1
ATOM 1432 N N . LYS B 1 129 ? 121.518 82.193 135.407 1.00 34.38 101 LYS G N 1
ATOM 1433 C CA . LYS B 1 129 ? 120.250 82.839 135.095 1.00 33.23 101 LYS G CA 1
ATOM 1434 C C . LYS B 1 129 ? 119.761 82.386 133.727 1.00 46.52 101 LYS G C 1
ATOM 1435 O O . LYS B 1 129 ? 120.393 82.667 132.710 1.00 42.90 101 LYS G O 1
ATOM 1441 N N . ALA B 1 130 ? 118.631 81.689 133.709 1.00 39.73 102 ALA G N 1
ATOM 1442 C CA . ALA B 1 130 ? 118.098 81.129 132.473 1.00 39.95 102 ALA G CA 1
ATOM 1443 C C . ALA B 1 130 ? 117.534 82.207 131.553 1.00 37.71 102 ALA G C 1
ATOM 1444 O O . ALA B 1 130 ? 116.723 83.033 131.971 1.00 41.17 102 ALA G O 1
ATOM 1446 N N . GLN B 1 131 ? 117.975 82.189 130.299 1.00 39.36 103 GLN G N 1
ATOM 1447 C CA . GLN B 1 131 ? 117.442 83.077 129.276 1.00 35.44 103 GLN G CA 1
ATOM 1448 C C . GLN B 1 131 ? 116.621 82.271 128.277 1.00 40.06 103 GLN G C 1
ATOM 1449 O O . GLN B 1 131 ? 115.685 82.782 127.664 1.00 45.22 103 GLN G O 1
ATOM 1455 N N . GLU B 1 132 ? 116.987 81.003 128.119 1.00 43.76 104 GLU G N 1
ATOM 1456 C CA . GLU B 1 132 ? 116.315 80.111 127.184 1.00 44.24 104 GLU G CA 1
ATOM 1457 C C . GLU B 1 132 ? 116.105 78.738 127.815 1.00 37.62 104 GLU G C 1
ATOM 1458 O O . GLU B 1 132 ? 116.962 78.249 128.553 1.00 39.66 104 GLU G O 1
ATOM 1464 N N . MET B 1 133 ? 114.966 78.119 127.523 1.00 35.44 105 MET G N 1
ATOM 1465 C CA . MET B 1 133 ? 114.667 76.796 128.056 1.00 37.69 105 MET G CA 1
ATOM 1466 C C . MET B 1 133 ? 113.945 75.929 127.032 1.00 40.96 105 MET G C 1
ATOM 1467 O O . MET B 1 133 ? 113.048 76.396 126.329 1.00 38.37 105 MET G O 1
ATOM 1472 N N . MET B 1 134 ? 114.341 74.663 126.955 1.00 47.60 106 MET G N 1
ATOM 1473 C CA . MET B 1 134 ? 113.651 73.704 126.106 1.00 35.29 106 MET G CA 1
ATOM 1474 C C . MET B 1 134 ? 113.301 72.440 126.879 1.00 43.91 106 MET G C 1
ATOM 1475 O O . MET B 1 134 ? 114.172 71.792 127.462 1.00 42.36 106 MET G O 1
ATOM 1480 N N . PHE B 1 135 ? 112.016 72.105 126.889 1.00 57.70 107 PHE G N 1
ATOM 1481 C CA . PHE B 1 135 ? 111.550 70.861 127.483 1.00 47.66 107 PHE G CA 1
ATOM 1482 C C . PHE B 1 135 ? 111.950 69.705 126.571 1.00 40.13 107 PHE G C 1
ATOM 1483 O O . PHE B 1 135 ? 111.528 69.646 125.416 1.00 51.16 107 PHE G O 1
ATOM 1491 N N . LEU B 1 136 ? 112.769 68.794 127.086 1.00 38.53 108 LEU G N 1
ATOM 1492 C CA . LEU B 1 136 ? 113.316 67.721 126.262 1.00 46.78 108 LEU G CA 1
ATOM 1493 C C . LEU B 1 136 ? 112.525 66.422 126.382 1.00 51.51 108 LEU G C 1
ATOM 1494 O O . LEU B 1 136 ? 112.755 65.482 125.623 1.00 55.19 108 LEU G O 1
ATOM 1499 N N . ASP B 1 137 ? 111.597 66.369 127.332 1.00 52.01 109 ASP G N 1
ATOM 1500 C CA . ASP B 1 137 ? 110.768 65.183 127.521 1.00 68.61 109 ASP G CA 1
ATOM 1501 C C . ASP B 1 137 ? 109.445 65.302 126.773 1.00 68.49 109 ASP G C 1
ATOM 1502 O O . ASP B 1 137 ? 108.515 64.532 127.015 1.00 78.77 109 ASP G O 1
ATOM 1507 N N . SER B 1 138 ? 109.366 66.267 125.862 1.00 73.83 110 SER G N 1
ATOM 1508 C CA . SER B 1 138 ? 108.139 66.511 125.113 1.00 65.63 110 SER G CA 1
ATOM 1509 C C . SER B 1 138 ? 108.107 65.726 123.804 1.00 81.62 110 SER G C 1
ATOM 1510 O O . SER B 1 138 ? 107.221 64.899 123.587 1.00 94.25 110 SER G O 1
ATOM 1513 N N . ASN B 1 139 ? 109.079 65.991 122.938 1.00 76.15 111 ASN G N 1
ATOM 1514 C CA . ASN B 1 139 ? 109.133 65.367 121.620 1.00 64.02 111 ASN G CA 1
ATOM 1515 C C . ASN B 1 139 ? 110.391 64.517 121.458 1.00 65.18 111 ASN G C 1
ATOM 1516 O O . ASN B 1 139 ? 111.300 64.873 120.709 1.00 75.68 111 ASN G O 1
ATOM 1521 N N . ARG B 1 140 ? 110.431 63.387 122.159 1.00 72.91 112 ARG G N 1
ATOM 1522 C CA . ARG B 1 140 ? 111.642 62.573 122.235 1.00 72.02 112 ARG G CA 1
ATOM 1523 C C . ARG B 1 140 ? 111.824 61.632 121.045 1.00 76.22 112 ARG G C 1
ATOM 1524 O O . ARG B 1 140 ? 112.937 61.186 120.770 1.00 67.26 112 ARG G O 1
ATOM 1532 N N . GLN B 1 141 ? 110.736 61.327 120.345 1.00 80.38 113 GLN G N 1
ATOM 1533 C CA . GLN B 1 141 ? 110.795 60.390 119.226 1.00 72.44 113 GLN G CA 1
ATOM 1534 C C . GLN B 1 141 ? 109.817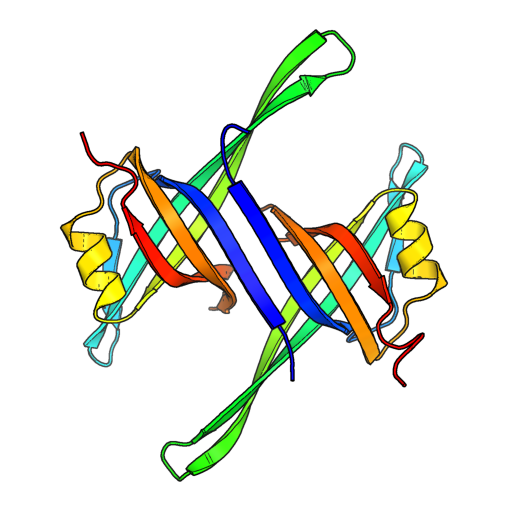 60.763 118.116 1.00 83.57 113 GLN G C 1
ATOM 1535 O O . GLN B 1 141 ? 109.742 60.084 117.090 1.00 70.16 113 GLN G O 1
#

Foldseek 3Di:
DDDFKDKDWFFWQFQWDWDADPVGKIKIKTKGWDWDWDQDDVRRIDIDIDIAIEMEIHPRRVVCNPPGGGGWIKMFMAGWDQPPHIHGYGDDIDGPRDD/DVDDFKDKDKFWWQFQWDWDADPVRKIKIKTKTKDWDWDADPVGHIDIDIDIAIEMEIHPRRVVCNVPHGGGFIKIFMAGWDDVIHGYGPDIDRCVPPVD

CATH classification: 2.40.50.140

Sequence (199 aa):
RGVNKVILIGNLGDKPELRYTGSGTAVCNMSLATNETYTDSDGNEVQNTEWHDVVAWGRLGEICNEYLKKGSQVYFEGKLQTRSSTEVKAQEMMFLDSNARGVNKVILIGNLGDKPELRYTGSGTAVCNMSLATNETYTDSDGNEVQNTEWHDVVAWGRLGEICNEYLKKGSQVYFEGKLQTSTEVKAQEMMFLDSNRQ

InterPro domains:
  IPR000424 Primosome PriB/single-strand DNA-binding [PF00436] (5-108)
  IPR000424 Primosome PriB/single-strand DNA-binding [PS50935] (5-109)
  IPR000424 Primosome PriB/single-strand DNA-binding [cd04496] (8-108)
  IPR011344 Single-stranded DNA-binding protein [MF_00984] (5-112)
  IPR011344 Single-stranded DNA-binding protein [PIRSF002070] (1-144)
  IPR011344 Single-stranded DNA-binding protein [PTHR10302] (3-131)
  IPR011344 Single-stranded DNA-binding protein [TIGR00621] (3-168)
  IPR012340 Nucleic acid-binding, OB-fold [G3DSA:2.40.50.140] (1-108)
  IPR012340 Nucleic acid-binding, OB-fold [SSF50249] (3-168)

Secondary structure (DSSP, 8-state):
--EEEEEEEEEESS--EEEE-TT--EEEEEEEEEEEEEE-TTS-EEEEEEEEEEEEEHHHHHHHHHH--TT-EEEEEEEEEE---EEEEEEEEEE----/--SEEEEEEEEEESS--EEEE-TT--EEEEEEEEEEEEEE-TTS-EEEEEEEEEEEEEHHHHHHHHHH--TT-EEEEEEEEE---EEEEEEEEESSSS--

B-factor: mean 64.92, std 25.74, range [19.89, 144.68]

Solvent-accessible surface area: 11658 Å² total; per-residue (Å²): 107,25,37,11,97,0,55,0,45,4,58,6,24,72,131,3,81,36,137,128,50,93,110,47,60,6,18,0,58,8,47,0,8,4,43,70,61,102,85,56,115,109,62,88,121,52,134,57,59,17,134,9,74,0,8,0,105,26,73,37,0,70,70,0,45,123,137,5,150,137,39,12,79,0,46,1,33,0,19,4,17,66,103,159,79,35,36,2,72,6,99,96,32,114,79,55,63,112,204,147,182,18,50,24,73,0,51,0,46,0,45,5,33,75,134,6,74,28,160,140,52,95,104,47,56,5,19,0,65,9,40,0,6,6,37,70,78,124,98,53,116,114,48,81,146,47,117,44,50,11,135,12,83,0,5,0,110,24,160,40,0,62,50,0,65,102,124,7,134,143,37,5,40,0,48,0,35,0,21,6,47,106,134,28,49,4,62,6,86,101,37,113,59,41,58,86,138,142,218

Nearest PDB structures (foldseek):
  5odp-assembly1_A  TM=1.010E+00  e=7.274E-19  Salinibacter ruber DSM 13855
  5odp-assembly1_G  TM=9.820E-01  e=1.317E-16  Sal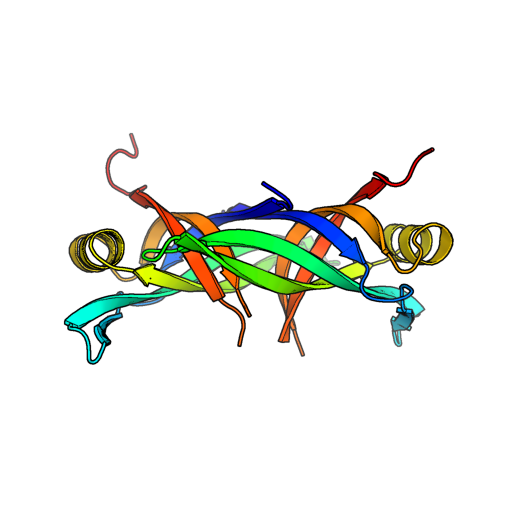inibacter ruber DSM 13855
  5odn-assembly1_E  TM=9.829E-01  e=4.012E-16  Salinibacter ruber DSM 1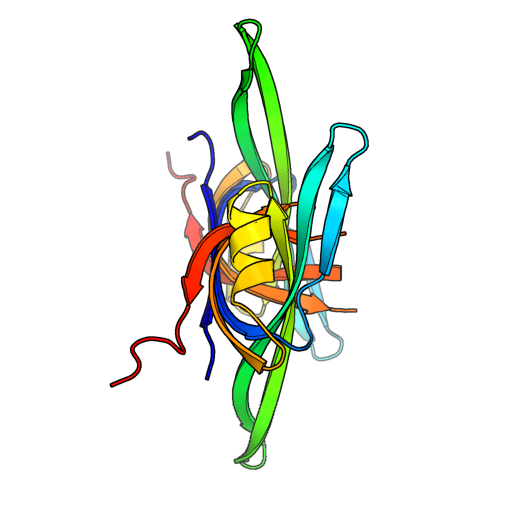3855
  5odn-assembly1_G  TM=9.607E-01  e=3.421E-16  Salinibacter ruber DSM 13855
  2fxq-assembly1_A-2  TM=8.743E-01  e=2.074E-10  Thermus aquaticus

Organism: Salinibacter ruber (strain DSM 13855 / M31) (NCBI:txid309807)

Radius of gyration: 18.62 Å; Cα contacts (8 Å, |Δi|>4): 517; chains: 2; bounding box: 49×56×30 Å